Protein AF-A0A917XV71-F1 (afdb_monomer)

Radius of gyration: 27.69 Å; Cα contacts (8 Å, |Δi|>4): 308; chains: 1; bounding box: 64×41×70 Å

Nearest PDB structures (foldseek):
  4bhu-assembly1_J  TM=5.144E-01  e=1.331E-04  Bacillus subtilis subsp. subtilis NCIB 3610 = ATCC 6051 = DSM 10
  9ard-assembly1_B  TM=4.781E-01  e=3.193E-04  Escherichia coli
  7usm-assembly1_A  TM=6.098E-01  e=1.894E-02  Homo sapiens
  7usl-assembly1_A  TM=5.576E-01  e=1.590E-02  Homo sapiens
  5c97-assembly2_B  TM=2.946E-01  e=2.770E-01  Homo sapiens

Solvent-accessible surface area (backbone atoms only — not comparable to full-atom values): 10809 Å² total; per-residue (Å²): 112,70,68,61,53,51,53,52,52,50,51,53,55,52,53,50,52,53,48,40,66,75,71,48,91,50,74,68,57,39,54,52,53,54,53,53,50,52,53,51,51,54,55,50,52,52,52,51,52,53,51,50,52,52,49,50,52,50,49,53,52,50,49,52,54,49,51,54,52,49,61,50,57,74,67,72,53,60,54,35,47,70,44,81,41,60,74,84,56,89,70,42,42,60,89,44,70,42,47,35,37,40,38,40,41,42,92,53,72,58,91,76,69,53,43,37,38,40,37,22,69,52,74,54,50,37,27,37,67,91,70,46,73,47,71,60,43,82,51,97,84,27,26,38,31,75,47,62,46,93,56,53,46,74,78,49,64,36,36,40,36,33,48,37,29,45,23,39,75,58,97,54,63,60,43,50,39,34,41,35,43,37,43,100,81,35,43,25,72,44,74,50,74,47,58,41,119

Mean predicted aligned error: 17.05 Å

Foldseek 3Di:
DVVVLVVVLVCQLVVQLVVLVVPDDDPVSSVVSNVVSVVVSVVVVVVVVVVVVVVVVVVVVVVVVVCVVVVVVVVVAQEKDKDKDFPPDLAAEQVFWTKIKIKIFGPFFDDQFKKKKKKKLADKFKDWPVHRTFHWDQDPNITITIDGSVRWDDPDRGMIMIMMIIHHNDDDQKMWMKMWIDDPRYIYIDIDMRGHD

Structure (mmCIF, N/CA/C/O backbone):
data_AF-A0A917XV71-F1
#
_entry.id   AF-A0A917XV71-F1
#
loop_
_atom_site.group_PDB
_atom_site.id
_atom_site.type_symbol
_atom_site.label_atom_id
_atom_site.label_alt_id
_atom_site.label_comp_id
_atom_site.label_asym_id
_atom_site.label_entity_id
_atom_site.label_seq_id
_atom_site.pdbx_PDB_ins_code
_atom_site.Cartn_x
_atom_site.Cartn_y
_atom_site.Cartn_z
_atom_site.occupancy
_atom_site.B_iso_or_equiv
_atom_site.auth_seq_id
_atom_site.auth_comp_id
_atom_site.auth_asym_id
_atom_site.auth_atom_id
_atom_site.pdbx_PDB_model_num
ATOM 1 N N . MET A 1 1 ? 7.527 6.500 -35.410 1.00 51.69 1 MET A N 1
ATOM 2 C CA . MET A 1 1 ? 8.923 6.653 -34.930 1.00 51.69 1 MET A CA 1
ATOM 3 C C . MET A 1 1 ? 9.917 5.705 -35.605 1.00 51.69 1 MET A C 1
ATOM 5 O O . MET A 1 1 ? 11.023 6.149 -35.871 1.00 51.69 1 MET A O 1
ATOM 9 N N . GLN A 1 2 ? 9.559 4.455 -35.934 1.00 53.19 2 GLN A N 1
ATOM 10 C CA . GLN A 1 2 ? 10.481 3.497 -36.580 1.00 53.19 2 GLN A CA 1
ATOM 11 C C . GLN A 1 2 ? 11.044 3.970 -37.937 1.00 53.19 2 GLN A C 1
ATOM 13 O O . GLN A 1 2 ? 12.228 3.789 -38.190 1.00 53.19 2 GLN A O 1
ATOM 18 N N . PHE A 1 3 ? 10.239 4.647 -38.766 1.00 54.22 3 PHE A N 1
ATOM 19 C CA . PHE A 1 3 ? 10.686 5.166 -40.068 1.00 54.22 3 PHE A CA 1
ATOM 20 C C . PHE A 1 3 ? 11.775 6.246 -39.945 1.00 54.22 3 PHE A C 1
ATOM 22 O O . PHE A 1 3 ? 12.770 6.204 -40.658 1.00 54.22 3 PHE A O 1
ATOM 29 N N . LEU A 1 4 ? 11.635 7.176 -38.993 1.00 58.56 4 LEU A N 1
ATOM 30 C CA . LEU A 1 4 ? 12.620 8.242 -38.778 1.00 58.56 4 LEU A CA 1
ATOM 31 C C . LEU A 1 4 ? 13.960 7.675 -38.282 1.00 58.56 4 LEU A C 1
ATOM 33 O O . LEU A 1 4 ? 15.014 8.081 -38.760 1.00 58.56 4 LEU A O 1
ATOM 37 N N . ASN A 1 5 ? 13.917 6.686 -37.385 1.00 65.50 5 ASN A N 1
ATOM 38 C CA . ASN A 1 5 ? 15.123 6.008 -36.906 1.00 65.50 5 ASN A CA 1
ATOM 39 C C . ASN A 1 5 ? 15.810 5.199 -38.014 1.00 65.50 5 ASN A C 1
ATOM 41 O O . ASN A 1 5 ? 17.035 5.213 -38.090 1.00 65.50 5 ASN A O 1
ATOM 45 N N . ALA A 1 6 ? 15.043 4.557 -38.900 1.00 67.75 6 ALA A N 1
ATOM 46 C CA . ALA A 1 6 ? 15.592 3.846 -40.053 1.00 67.75 6 ALA A CA 1
ATOM 47 C C . ALA A 1 6 ? 16.284 4.801 -41.042 1.00 67.75 6 ALA A C 1
ATOM 49 O O . ALA A 1 6 ? 17.371 4.501 -41.529 1.00 67.75 6 ALA A O 1
ATOM 50 N N . VAL A 1 7 ? 15.701 5.980 -41.285 1.00 66.94 7 VAL A N 1
ATOM 51 C CA . VAL A 1 7 ? 16.290 7.012 -42.157 1.00 66.94 7 VAL A CA 1
ATOM 52 C C . VAL A 1 7 ? 17.580 7.582 -41.560 1.00 66.94 7 VAL A C 1
ATOM 54 O O . VAL A 1 7 ? 18.564 7.747 -42.278 1.00 66.94 7 VAL A O 1
ATOM 57 N N . ILE A 1 8 ? 17.614 7.835 -40.249 1.00 69.25 8 ILE A N 1
ATOM 58 C CA . ILE A 1 8 ? 18.820 8.322 -39.562 1.00 69.25 8 ILE A CA 1
ATOM 59 C C . ILE A 1 8 ? 19.927 7.257 -39.581 1.00 69.25 8 ILE A C 1
ATOM 61 O O . ILE A 1 8 ? 21.072 7.580 -39.884 1.00 69.25 8 ILE A O 1
ATOM 65 N N . GLN A 1 9 ? 19.599 5.986 -39.326 1.00 70.25 9 GLN A N 1
ATOM 66 C CA . GLN A 1 9 ? 20.569 4.888 -39.417 1.00 70.25 9 GLN A CA 1
ATOM 67 C C . GLN A 1 9 ? 21.116 4.726 -40.837 1.00 70.25 9 GLN A C 1
ATOM 69 O O . GLN A 1 9 ? 22.323 4.576 -41.006 1.00 70.25 9 GLN A O 1
ATOM 74 N N . PHE A 1 10 ? 20.257 4.825 -41.854 1.00 73.94 10 PHE A N 1
ATOM 75 C CA . PHE A 1 10 ? 20.683 4.782 -43.249 1.00 73.94 10 PHE A CA 1
ATOM 76 C C . PHE A 1 10 ? 21.641 5.933 -43.585 1.00 73.94 10 PHE A C 1
ATOM 78 O O . PHE A 1 10 ? 22.689 5.698 -44.178 1.00 73.94 10 PHE A O 1
ATOM 85 N N . LEU A 1 11 ? 21.338 7.160 -43.148 1.00 70.19 11 LEU A N 1
ATOM 86 C 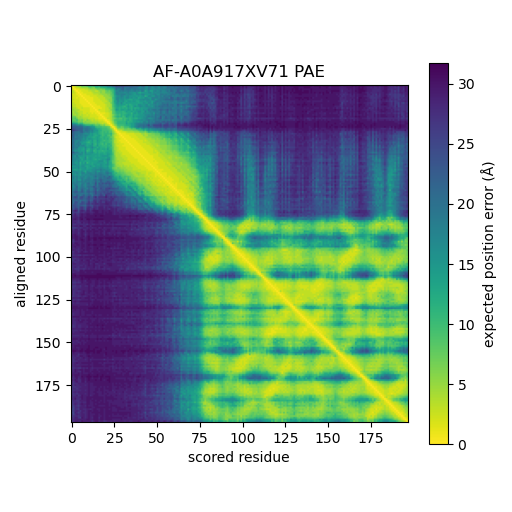CA . LEU A 1 11 ? 22.200 8.329 -43.362 1.00 70.19 11 LEU A CA 1
ATOM 87 C C . LEU A 1 11 ? 23.559 8.206 -42.663 1.00 70.19 11 LEU A C 1
ATOM 89 O O . LEU A 1 11 ? 24.575 8.570 -43.252 1.00 70.19 11 LEU A O 1
ATOM 93 N N . ILE A 1 12 ? 23.595 7.671 -41.440 1.00 73.56 12 ILE A N 1
ATOM 94 C CA . ILE A 1 12 ? 24.846 7.462 -40.699 1.00 73.56 12 ILE A CA 1
ATOM 95 C C . ILE A 1 12 ? 25.701 6.397 -41.390 1.00 73.56 12 ILE A C 1
ATOM 97 O O . ILE A 1 12 ? 26.883 6.635 -41.624 1.00 73.56 12 ILE A O 1
ATOM 101 N N . ILE A 1 13 ? 25.114 5.260 -41.778 1.00 72.38 13 ILE A N 1
ATOM 102 C CA . ILE A 1 13 ? 25.827 4.178 -42.477 1.00 72.38 13 ILE A CA 1
ATOM 103 C C . ILE A 1 13 ? 26.340 4.661 -43.841 1.00 72.38 13 ILE A C 1
ATOM 105 O O . ILE A 1 13 ? 27.489 4.412 -44.197 1.00 72.38 13 ILE A O 1
ATOM 109 N N . PHE A 1 14 ? 25.523 5.403 -44.592 1.00 70.69 14 PHE A N 1
ATOM 110 C CA . PHE A 1 14 ? 25.893 5.902 -45.917 1.00 70.69 14 PHE A CA 1
ATOM 111 C C . PHE A 1 14 ? 26.970 6.997 -45.848 1.00 70.69 14 PHE A C 1
ATOM 113 O O . PHE A 1 14 ? 27.938 6.963 -46.607 1.00 70.69 14 PHE A O 1
ATOM 120 N N . GLY A 1 15 ? 26.849 7.937 -44.904 1.00 68.44 15 GLY A N 1
ATOM 121 C CA . GLY A 1 15 ? 27.828 9.009 -44.704 1.00 68.44 15 GLY A CA 1
ATOM 122 C C . GLY A 1 15 ? 29.182 8.498 -44.209 1.00 68.44 15 GLY A C 1
ATOM 123 O O . GLY A 1 15 ? 30.227 8.958 -44.666 1.00 68.44 15 GLY A O 1
ATOM 124 N N . THR A 1 16 ? 29.181 7.503 -43.323 1.00 64.38 16 THR A N 1
ATOM 125 C CA . THR A 1 16 ? 30.419 6.898 -42.806 1.00 64.38 16 THR A CA 1
ATOM 126 C C . THR A 1 16 ? 31.086 5.960 -43.814 1.00 64.38 16 THR A C 1
ATOM 128 O O . THR A 1 16 ? 32.311 5.960 -43.902 1.00 64.38 16 THR A O 1
ATOM 131 N N . ALA A 1 17 ? 30.322 5.241 -44.646 1.00 64.88 17 ALA A N 1
ATOM 132 C CA . ALA A 1 17 ? 30.867 4.462 -45.762 1.00 64.88 17 ALA A CA 1
ATOM 133 C C . ALA A 1 17 ? 31.538 5.354 -46.826 1.00 64.88 17 ALA A C 1
ATOM 135 O O . ALA A 1 17 ? 32.623 5.027 -47.308 1.00 64.88 17 ALA A O 1
ATOM 136 N N . LEU A 1 18 ? 30.935 6.507 -47.147 1.00 65.56 18 LEU A N 1
ATOM 137 C CA . LEU A 1 18 ? 31.524 7.514 -48.040 1.00 65.56 18 LEU A CA 1
ATOM 138 C C . LEU A 1 18 ? 32.816 8.114 -47.469 1.00 65.56 18 LEU A C 1
ATOM 140 O O . LEU A 1 18 ? 33.796 8.254 -48.198 1.00 65.56 18 LEU A O 1
ATOM 144 N N . LEU A 1 19 ? 32.842 8.424 -46.169 1.00 63.03 19 LEU A N 1
ATOM 145 C CA . LEU A 1 19 ? 34.050 8.902 -45.488 1.00 63.03 19 LEU A CA 1
ATOM 146 C C . LEU A 1 19 ? 35.146 7.827 -45.446 1.00 63.03 19 LEU A C 1
ATOM 148 O O . LEU A 1 19 ? 36.305 8.139 -45.699 1.00 63.03 19 LEU A O 1
ATOM 152 N N . GLY A 1 20 ? 34.789 6.563 -45.204 1.00 59.50 20 GLY A N 1
ATOM 153 C CA . GLY A 1 20 ? 35.726 5.435 -45.236 1.00 59.50 20 GLY A CA 1
ATOM 154 C C . GLY A 1 20 ? 36.345 5.198 -46.618 1.00 59.50 20 GLY A C 1
ATOM 155 O O . GLY A 1 20 ? 37.528 4.879 -46.707 1.00 59.50 20 GLY A O 1
ATOM 156 N N . LEU A 1 21 ? 35.578 5.416 -47.693 1.00 62.56 21 LEU A N 1
ATOM 157 C CA . LEU A 1 21 ? 36.069 5.383 -49.077 1.00 62.56 21 LEU A CA 1
ATOM 158 C C . LEU A 1 21 ? 37.025 6.540 -49.399 1.00 62.56 21 LEU A C 1
ATOM 160 O O . LEU A 1 21 ? 37.973 6.347 -50.152 1.00 62.56 21 LEU A O 1
ATOM 164 N N . PHE A 1 22 ? 36.791 7.726 -48.831 1.00 61.28 22 PHE A N 1
ATOM 165 C CA . PHE A 1 22 ? 37.635 8.905 -49.053 1.00 61.28 22 PHE A CA 1
ATOM 166 C C . PHE A 1 22 ? 38.936 8.907 -48.230 1.00 61.28 22 PHE A C 1
ATOM 168 O O . PHE A 1 22 ? 39.881 9.595 -48.608 1.00 61.28 22 PHE A O 1
ATOM 175 N N . LEU A 1 23 ? 38.988 8.171 -47.112 1.00 60.09 23 LEU A N 1
ATOM 176 C CA . LEU A 1 23 ? 40.092 8.210 -46.137 1.00 60.09 23 LEU A CA 1
ATOM 177 C C . LEU A 1 23 ? 41.006 6.968 -46.144 1.00 60.09 23 LEU A C 1
ATOM 179 O O . LEU A 1 23 ? 42.030 6.980 -45.465 1.00 60.09 23 LEU A O 1
ATOM 183 N N . GLY A 1 24 ? 40.660 5.891 -46.858 1.00 54.22 24 GLY A N 1
ATOM 184 C CA . GLY A 1 24 ? 41.373 4.611 -46.764 1.00 54.22 24 GLY A CA 1
ATOM 185 C C . GLY A 1 24 ? 42.359 4.318 -47.901 1.00 54.22 24 GLY A C 1
ATOM 186 O O . GLY A 1 24 ? 41.940 3.985 -49.007 1.00 54.22 24 GLY A O 1
ATOM 187 N N . GLU A 1 25 ? 43.664 4.286 -47.604 1.00 59.09 25 GLU A N 1
ATOM 188 C CA . GLU A 1 25 ? 44.631 3.492 -48.376 1.00 59.09 25 GLU A CA 1
ATOM 189 C C . GLU A 1 25 ? 44.540 2.020 -47.931 1.00 59.09 25 GLU A C 1
ATOM 191 O O . GLU A 1 25 ? 45.043 1.627 -46.880 1.00 59.09 25 GLU A O 1
ATOM 196 N N . GLY A 1 26 ? 43.875 1.189 -48.739 1.00 60.69 26 GLY A N 1
ATOM 197 C CA . GLY A 1 26 ? 43.904 -0.272 -48.612 1.00 60.69 26 GLY A CA 1
ATOM 198 C C . GLY A 1 26 ? 42.583 -0.929 -48.192 1.00 60.69 26 GLY A C 1
ATOM 199 O O . GLY A 1 26 ? 41.917 -0.535 -47.234 1.00 60.69 26 GLY A O 1
ATOM 200 N N . ASN A 1 27 ? 42.241 -2.011 -48.901 1.00 61.62 27 ASN A N 1
ATOM 201 C CA . ASN A 1 27 ? 40.980 -2.757 -48.772 1.00 61.62 27 ASN A CA 1
ATOM 202 C C . ASN A 1 27 ? 40.700 -3.258 -47.340 1.00 61.62 27 ASN A C 1
ATOM 204 O O . ASN A 1 27 ? 39.552 -3.303 -46.906 1.00 61.62 27 ASN A O 1
ATOM 208 N N . THR A 1 28 ? 41.740 -3.608 -46.580 1.00 60.50 28 THR A N 1
ATOM 209 C CA . THR A 1 28 ? 41.609 -4.159 -45.222 1.00 60.50 28 THR A CA 1
ATOM 210 C C . THR A 1 28 ? 41.127 -3.118 -44.210 1.00 60.50 28 THR A C 1
ATOM 212 O O . THR A 1 28 ? 40.328 -3.438 -43.333 1.00 60.50 28 THR A O 1
ATOM 215 N N .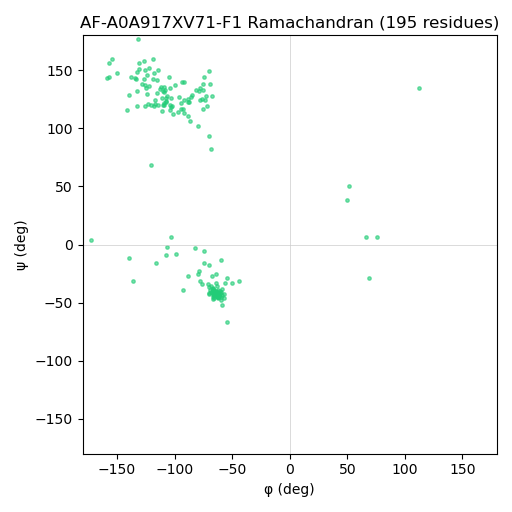 TYR A 1 29 ? 41.564 -1.862 -44.347 1.00 64.12 29 TYR A N 1
ATOM 216 C CA . TYR A 1 29 ? 41.139 -0.764 -43.474 1.00 64.12 29 TYR A CA 1
ATOM 217 C C . TYR A 1 29 ? 39.652 -0.440 -43.673 1.00 64.12 29 TYR A C 1
ATOM 219 O O . TYR A 1 29 ? 38.904 -0.300 -42.706 1.00 64.12 29 TYR A O 1
ATOM 227 N N . LEU A 1 30 ? 39.206 -0.427 -44.932 1.00 64.69 30 LEU A N 1
ATOM 228 C CA . LEU A 1 30 ? 37.806 -0.224 -45.308 1.00 64.69 30 LEU A CA 1
ATOM 229 C C . LEU A 1 30 ? 36.883 -1.298 -44.711 1.00 64.69 30 LEU A C 1
ATOM 231 O O . LEU A 1 30 ? 35.844 -0.974 -44.138 1.00 64.69 30 LEU A O 1
ATOM 235 N N . VAL A 1 31 ? 37.281 -2.572 -44.783 1.00 67.19 31 VAL A N 1
ATOM 236 C CA . VAL A 1 31 ? 36.498 -3.693 -44.231 1.00 67.19 31 VAL A CA 1
ATOM 237 C C . VAL A 1 31 ? 36.388 -3.615 -42.705 1.00 67.19 31 VAL A C 1
ATOM 239 O O . VAL A 1 31 ? 35.311 -3.862 -42.154 1.00 67.19 31 VAL A O 1
ATOM 242 N N . ILE A 1 32 ? 37.467 -3.235 -42.012 1.00 68.69 32 ILE A N 1
ATOM 243 C CA . ILE A 1 32 ? 37.459 -3.066 -40.550 1.00 68.69 32 ILE A CA 1
ATOM 244 C C . ILE A 1 32 ? 36.552 -1.897 -40.152 1.00 68.69 32 ILE A C 1
ATOM 246 O O . ILE A 1 32 ? 35.713 -2.060 -39.268 1.00 68.69 32 ILE A O 1
ATOM 250 N N . MET A 1 33 ? 36.652 -0.755 -40.838 1.00 66.75 33 MET A N 1
ATOM 251 C CA . MET A 1 33 ? 35.801 0.411 -40.577 1.00 66.75 33 MET A CA 1
ATOM 252 C C . MET A 1 33 ? 34.316 0.091 -40.767 1.00 66.75 33 MET A C 1
ATOM 254 O O . MET A 1 33 ? 33.513 0.363 -39.877 1.00 66.75 33 MET A O 1
ATOM 258 N N . ILE A 1 34 ? 33.948 -0.561 -41.875 1.00 70.25 34 ILE A N 1
ATOM 259 C CA . ILE A 1 34 ? 32.561 -0.981 -42.130 1.00 70.25 34 ILE A CA 1
ATOM 260 C C . ILE A 1 34 ? 32.067 -1.935 -41.031 1.00 70.25 34 ILE A C 1
ATOM 262 O O . ILE A 1 34 ? 30.938 -1.804 -40.560 1.00 70.25 34 ILE A O 1
ATOM 266 N N . SER A 1 35 ? 32.915 -2.860 -40.575 1.00 69.38 35 SER A N 1
ATOM 267 C CA . SER A 1 35 ? 32.557 -3.817 -39.520 1.00 69.38 35 SER A CA 1
ATOM 268 C C . SER A 1 35 ? 32.304 -3.135 -38.171 1.00 69.38 35 SER A C 1
ATOM 270 O O . SER A 1 35 ? 31.333 -3.469 -37.491 1.00 69.38 35 SER A O 1
ATOM 272 N N . VAL A 1 36 ? 33.132 -2.152 -37.797 1.00 73.81 36 VAL A N 1
ATOM 273 C CA . VAL A 1 36 ? 32.955 -1.361 -36.565 1.00 73.81 36 VAL A CA 1
ATOM 274 C C . VAL A 1 36 ? 31.664 -0.541 -36.627 1.00 73.81 36 VAL A C 1
ATOM 276 O O . VAL A 1 36 ? 30.889 -0.555 -35.673 1.00 73.81 36 VAL A O 1
ATOM 279 N N . ILE A 1 37 ? 31.373 0.087 -37.770 1.00 73.75 37 ILE A N 1
ATOM 280 C CA . ILE A 1 37 ? 30.151 0.882 -37.972 1.00 73.75 37 ILE A CA 1
ATOM 281 C C . ILE A 1 37 ? 28.890 0.014 -37.851 1.00 73.75 37 ILE A C 1
ATOM 283 O O . ILE A 1 37 ? 27.917 0.413 -37.209 1.00 73.75 37 ILE A O 1
ATOM 287 N N . ILE A 1 38 ? 28.892 -1.188 -38.437 1.00 76.00 38 ILE A N 1
ATOM 288 C CA . ILE A 1 38 ? 27.762 -2.123 -38.322 1.00 76.00 38 ILE A CA 1
ATOM 289 C C . ILE A 1 38 ? 27.553 -2.533 -36.859 1.00 76.00 38 ILE A C 1
ATOM 291 O O . ILE A 1 38 ? 26.415 -2.566 -36.388 1.00 76.00 38 ILE A O 1
ATOM 295 N N . LEU A 1 39 ? 28.636 -2.804 -36.124 1.00 75.75 39 LEU A N 1
ATOM 296 C CA . LEU A 1 39 ? 28.561 -3.161 -34.708 1.00 75.75 39 LEU A CA 1
ATOM 297 C C . LEU A 1 39 ? 27.965 -2.017 -33.868 1.00 75.75 39 LEU A C 1
ATOM 299 O O . LEU A 1 39 ? 27.062 -2.248 -33.062 1.00 75.75 39 LEU A O 1
ATOM 303 N N . GLU A 1 40 ? 28.412 -0.779 -34.093 1.00 72.25 40 GLU A N 1
ATOM 304 C CA . GLU A 1 40 ? 27.870 0.406 -33.421 1.00 72.25 40 GLU A CA 1
ATOM 305 C C . GLU A 1 40 ? 26.388 0.627 -33.746 1.00 72.25 40 GLU A C 1
ATOM 307 O O . GLU A 1 40 ? 25.590 0.886 -32.842 1.00 72.25 40 GLU A O 1
ATOM 312 N N . ALA A 1 41 ? 25.980 0.452 -35.007 1.00 74.00 41 ALA A N 1
ATOM 313 C CA . ALA A 1 41 ? 24.584 0.590 -35.417 1.00 74.00 41 ALA A CA 1
ATOM 314 C C . ALA A 1 41 ? 23.662 -0.405 -34.686 1.00 74.00 41 ALA A C 1
ATOM 316 O O . ALA A 1 41 ? 22.568 -0.030 -34.249 1.00 74.00 41 ALA A O 1
ATOM 317 N N . VAL A 1 42 ? 24.114 -1.650 -34.493 1.00 77.69 42 VAL A N 1
ATOM 318 C CA . VAL A 1 42 ? 23.378 -2.679 -33.736 1.00 77.69 42 VAL A CA 1
ATOM 319 C C . VAL A 1 42 ? 23.258 -2.300 -32.256 1.00 77.69 42 VAL A C 1
ATOM 321 O O . VAL A 1 42 ? 22.170 -2.403 -31.681 1.00 77.69 42 VAL A O 1
ATOM 324 N N . ILE A 1 43 ? 24.339 -1.811 -31.641 1.00 75.12 43 ILE A N 1
ATOM 325 C CA . ILE A 1 43 ? 24.341 -1.376 -30.235 1.00 75.12 43 ILE A CA 1
ATOM 326 C C . ILE A 1 43 ? 23.376 -0.199 -30.031 1.00 75.12 43 ILE A C 1
ATOM 328 O O . ILE A 1 43 ? 22.565 -0.210 -29.101 1.00 75.12 43 ILE A O 1
ATOM 332 N N . ILE A 1 44 ? 23.411 0.793 -30.923 1.00 75.62 44 ILE A N 1
ATOM 333 C CA . ILE A 1 44 ? 22.522 1.959 -30.873 1.00 75.62 44 ILE A CA 1
ATOM 334 C C . ILE A 1 44 ? 21.057 1.532 -31.042 1.00 75.62 44 ILE A C 1
ATOM 336 O O . ILE A 1 44 ? 20.199 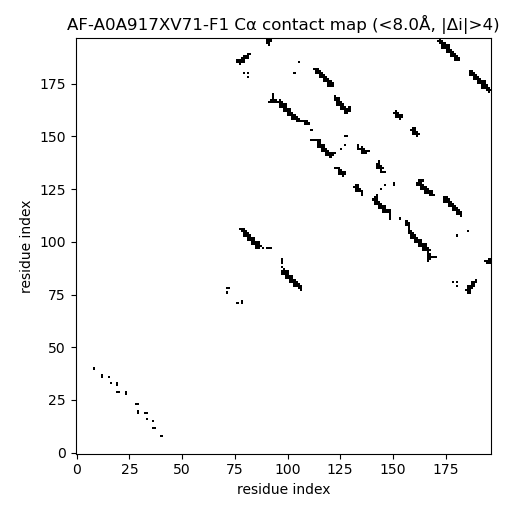1.974 -30.275 1.00 75.62 44 ILE A O 1
ATOM 340 N N . ALA A 1 45 ? 20.756 0.637 -31.990 1.00 73.88 45 ALA A N 1
ATOM 341 C CA . ALA A 1 45 ? 19.403 0.116 -32.193 1.00 73.88 45 ALA A CA 1
ATOM 342 C C . ALA A 1 45 ? 18.857 -0.579 -30.932 1.00 73.88 45 ALA A C 1
ATOM 344 O O . ALA A 1 45 ? 17.711 -0.351 -30.531 1.00 73.88 45 ALA A O 1
ATOM 345 N N . TYR A 1 46 ? 19.692 -1.384 -30.270 1.00 81.69 46 TYR A N 1
ATOM 346 C CA . TYR A 1 46 ? 19.333 -2.051 -29.022 1.00 81.69 46 TYR A CA 1
ATOM 347 C C . TYR A 1 46 ? 19.032 -1.051 -27.893 1.00 81.69 46 TYR A C 1
ATOM 349 O O . TYR A 1 46 ? 18.008 -1.169 -27.212 1.00 81.69 46 TYR A O 1
ATOM 357 N N . LEU A 1 47 ? 19.876 -0.028 -27.721 1.00 76.25 47 LEU A N 1
ATOM 358 C CA . LEU A 1 47 ? 19.684 1.010 -26.703 1.00 76.25 47 LEU A CA 1
ATOM 359 C C . LEU A 1 47 ? 18.407 1.829 -26.941 1.00 76.25 47 LEU A C 1
ATOM 361 O O . LEU A 1 47 ? 17.652 2.066 -25.997 1.00 76.25 47 LEU A O 1
ATOM 365 N N . ILE A 1 48 ? 18.118 2.203 -28.191 1.00 77.81 48 ILE A N 1
ATOM 366 C CA . ILE A 1 48 ? 16.898 2.941 -28.553 1.00 77.81 48 ILE A CA 1
ATOM 367 C C . ILE A 1 48 ? 15.641 2.123 -28.236 1.00 77.81 48 ILE A C 1
ATOM 369 O O . ILE A 1 48 ? 14.687 2.657 -27.664 1.00 77.81 48 ILE A O 1
ATOM 373 N N . ASN A 1 49 ? 15.633 0.826 -28.552 1.00 78.75 49 ASN A N 1
ATOM 374 C CA . ASN A 1 49 ? 14.499 -0.043 -28.234 1.00 78.75 49 ASN A CA 1
ATOM 375 C C . ASN A 1 49 ? 14.281 -0.155 -26.722 1.00 78.75 49 ASN A C 1
ATOM 377 O O . ASN A 1 49 ? 13.147 -0.060 -26.251 1.00 78.75 49 ASN A O 1
ATOM 381 N N . LYS A 1 50 ? 15.364 -0.280 -25.945 1.00 77.06 50 LYS A N 1
ATOM 382 C CA . LYS A 1 50 ? 15.286 -0.330 -24.482 1.00 77.06 50 LYS A CA 1
ATOM 383 C C . LYS A 1 50 ? 14.726 0.968 -23.892 1.00 77.06 50 LYS A C 1
ATOM 385 O O . LYS A 1 50 ? 13.850 0.914 -23.036 1.00 77.06 50 LYS A O 1
ATOM 390 N N . ILE A 1 51 ? 15.183 2.125 -24.375 1.00 76.44 51 ILE A N 1
ATOM 391 C CA . ILE A 1 51 ? 14.675 3.439 -23.946 1.00 76.44 51 ILE A CA 1
ATOM 392 C C . ILE A 1 51 ? 13.196 3.597 -24.306 1.00 76.44 51 ILE A C 1
ATOM 394 O O . ILE A 1 51 ? 12.420 4.097 -23.496 1.00 76.44 51 ILE A O 1
ATOM 398 N N . THR A 1 52 ? 12.792 3.149 -25.496 1.00 79.06 52 THR A N 1
ATOM 399 C CA . THR A 1 52 ? 11.394 3.226 -25.942 1.00 79.06 52 THR A CA 1
ATOM 400 C C . THR A 1 52 ? 10.487 2.398 -25.037 1.00 79.06 52 THR A C 1
ATOM 402 O O . THR A 1 52 ? 9.482 2.914 -24.556 1.00 79.06 52 THR A O 1
ATOM 405 N N . LYS A 1 53 ? 10.899 1.169 -24.703 1.00 79.50 53 LYS A N 1
ATOM 406 C CA . LYS A 1 53 ? 10.160 0.299 -23.782 1.00 79.50 53 LYS A CA 1
ATOM 407 C C . LYS A 1 53 ? 10.036 0.906 -22.380 1.00 79.50 53 LYS A C 1
ATOM 409 O O . LYS A 1 53 ? 8.949 0.937 -21.818 1.00 79.50 53 LYS A O 1
ATOM 414 N N . ILE A 1 54 ? 11.123 1.468 -21.846 1.00 73.88 54 ILE A N 1
ATOM 415 C CA . ILE A 1 54 ? 11.103 2.165 -20.547 1.00 73.88 54 ILE A CA 1
ATOM 416 C C . ILE A 1 54 ? 10.167 3.383 -20.593 1.00 73.88 54 ILE A C 1
ATOM 418 O O . ILE A 1 54 ? 9.446 3.655 -19.635 1.00 73.88 54 ILE A O 1
ATOM 422 N N . LYS A 1 55 ? 10.147 4.122 -21.707 1.00 75.69 55 LYS A N 1
ATOM 423 C CA . LYS A 1 55 ? 9.260 5.276 -21.889 1.00 75.69 55 LYS A CA 1
ATOM 424 C C . LYS A 1 55 ? 7.787 4.863 -21.950 1.00 75.69 55 LYS A C 1
ATOM 426 O O . LYS A 1 55 ? 6.954 5.561 -21.379 1.00 75.69 55 LYS A O 1
ATOM 431 N N . GLU A 1 56 ? 7.472 3.753 -22.612 1.00 83.56 56 GLU A N 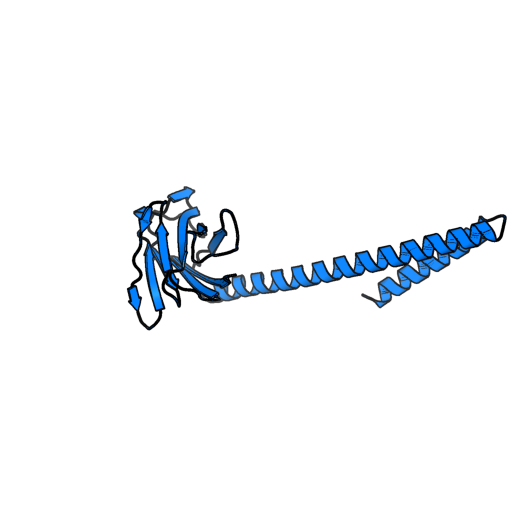1
ATOM 432 C CA . GLU A 1 56 ? 6.122 3.177 -22.639 1.00 83.56 56 GLU A CA 1
ATOM 433 C C . GLU A 1 56 ? 5.678 2.717 -21.245 1.00 83.56 56 GLU A C 1
ATOM 435 O O . GLU A 1 56 ? 4.583 3.070 -20.811 1.00 83.56 56 GLU A O 1
ATOM 440 N N . GLU A 1 57 ? 6.547 2.034 -20.493 1.00 72.00 57 GLU A N 1
ATOM 441 C CA . GLU A 1 57 ? 6.280 1.643 -19.101 1.00 72.00 57 GLU A CA 1
ATOM 442 C C . GLU A 1 57 ? 6.053 2.872 -18.198 1.00 72.00 57 GLU A C 1
ATOM 444 O O . GLU A 1 57 ? 5.119 2.899 -17.392 1.00 72.00 57 GLU A O 1
ATOM 449 N N . MET A 1 58 ? 6.848 3.936 -18.365 1.00 64.06 58 MET A N 1
ATOM 450 C CA . MET A 1 58 ? 6.661 5.196 -17.637 1.00 64.06 58 MET A CA 1
ATOM 451 C C . MET A 1 58 ? 5.363 5.921 -18.007 1.00 64.06 58 MET A C 1
ATOM 453 O O . MET A 1 58 ? 4.708 6.474 -17.123 1.00 64.06 58 MET A O 1
ATOM 457 N N . LEU A 1 59 ? 4.983 5.937 -19.288 1.00 74.38 59 LEU A N 1
ATOM 458 C CA . LEU A 1 59 ? 3.728 6.541 -19.743 1.00 74.38 59 LEU A CA 1
ATOM 459 C C . LEU A 1 59 ? 2.522 5.778 -19.202 1.00 74.38 59 LEU A C 1
ATOM 461 O O . LEU A 1 59 ? 1.641 6.405 -18.621 1.00 74.38 59 LEU A O 1
ATOM 465 N N . SER A 1 60 ? 2.536 4.446 -19.288 1.00 72.44 60 SER A N 1
ATOM 466 C CA . SER A 1 60 ? 1.499 3.597 -18.695 1.00 72.44 60 SER A CA 1
ATOM 467 C C . SER A 1 60 ? 1.371 3.845 -17.192 1.00 72.44 60 SER A C 1
ATOM 469 O O . SER A 1 60 ? 0.272 4.064 -16.690 1.00 72.44 60 SER A O 1
ATOM 471 N N . THR A 1 61 ? 2.495 3.897 -16.474 1.00 64.00 61 THR A N 1
ATOM 472 C CA . THR A 1 61 ? 2.499 4.161 -15.029 1.00 64.00 61 THR A CA 1
ATOM 473 C C . THR A 1 61 ? 1.914 5.542 -14.722 1.00 64.00 61 THR A C 1
ATOM 475 O O . THR A 1 61 ? 1.082 5.689 -13.827 1.00 64.00 61 THR A O 1
ATOM 478 N N . ARG A 1 62 ? 2.301 6.567 -15.492 1.00 63.75 62 ARG A N 1
ATOM 479 C CA . ARG A 1 62 ? 1.785 7.934 -15.350 1.00 63.75 62 ARG A CA 1
ATOM 480 C C . ARG A 1 62 ? 0.286 8.021 -15.635 1.00 63.75 62 ARG A C 1
ATOM 482 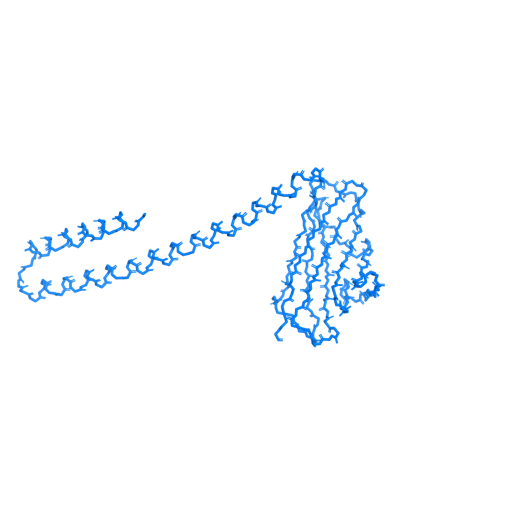O O . ARG A 1 62 ? -0.405 8.755 -14.931 1.00 63.75 62 ARG A O 1
ATOM 489 N N . GLU A 1 63 ? -0.218 7.318 -16.643 1.00 60.59 63 GLU A N 1
ATOM 490 C CA . GLU A 1 63 ? -1.647 7.267 -16.969 1.00 60.59 63 GLU A CA 1
ATOM 491 C C . GLU A 1 63 ? -2.451 6.616 -15.845 1.00 60.59 63 GLU A C 1
ATOM 493 O O . GLU A 1 63 ? -3.454 7.192 -15.421 1.00 60.59 63 GLU A O 1
ATOM 498 N N . THR A 1 64 ? -1.962 5.515 -15.267 1.00 61.81 64 THR A N 1
ATOM 499 C CA . THR A 1 64 ? -2.577 4.897 -14.083 1.00 61.81 64 THR A CA 1
ATOM 500 C C . THR A 1 64 ? -2.630 5.884 -12.917 1.00 61.81 64 THR A C 1
ATOM 502 O O . THR A 1 64 ? -3.717 6.173 -12.421 1.00 61.81 64 THR A O 1
ATOM 505 N N . PHE A 1 65 ? -1.505 6.518 -12.560 1.00 60.22 65 PHE A N 1
ATOM 506 C CA . PHE A 1 65 ? -1.473 7.547 -11.509 1.00 60.22 65 PHE A CA 1
ATOM 507 C C . PHE A 1 65 ? -2.427 8.715 -11.790 1.00 60.22 65 PHE A C 1
ATOM 509 O O . PHE A 1 65 ? -3.120 9.188 -10.893 1.00 60.22 65 PHE A O 1
ATOM 516 N N . THR A 1 66 ? -2.485 9.190 -13.034 1.00 44.03 66 THR A N 1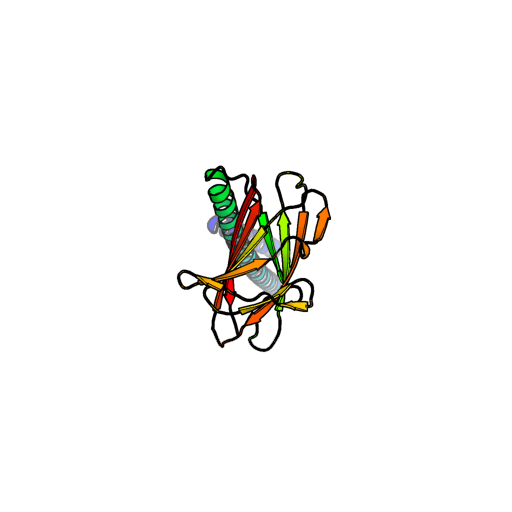
ATOM 517 C CA . THR A 1 66 ? -3.343 10.321 -13.415 1.00 44.03 66 THR A CA 1
ATOM 518 C C . THR A 1 66 ? -4.820 9.934 -13.353 1.00 44.03 66 THR A C 1
ATOM 520 O O . THR A 1 66 ? -5.634 10.722 -12.877 1.00 44.03 66 THR A O 1
ATOM 523 N N . SER A 1 67 ? -5.171 8.716 -13.770 1.00 45.22 67 SER A N 1
ATOM 524 C CA . SER A 1 67 ? -6.535 8.185 -13.681 1.00 45.22 67 SER A CA 1
ATOM 525 C C . SER A 1 67 ? -6.980 7.976 -12.230 1.00 45.22 67 SER A C 1
ATOM 527 O O . SER A 1 67 ? -8.109 8.320 -11.876 1.00 45.22 67 SER A O 1
ATOM 529 N N . GLU A 1 68 ? -6.081 7.524 -11.353 1.00 56.72 68 GLU A N 1
ATOM 530 C CA . GLU A 1 68 ? -6.336 7.419 -9.916 1.00 56.72 68 GLU A CA 1
ATOM 531 C C . GLU A 1 68 ? -6.534 8.799 -9.279 1.00 56.72 68 GLU A C 1
ATOM 533 O O . GLU A 1 68 ? -7.467 8.994 -8.507 1.00 56.72 68 GLU A O 1
ATOM 538 N N . ILE A 1 69 ? -5.708 9.790 -9.625 1.00 55.66 69 ILE A N 1
ATOM 539 C CA . ILE A 1 69 ? -5.840 11.156 -9.098 1.00 55.66 69 ILE A CA 1
ATOM 540 C C . ILE A 1 69 ? -7.129 11.821 -9.605 1.00 55.66 69 ILE A C 1
ATOM 542 O O . ILE A 1 69 ? -7.838 12.460 -8.827 1.00 55.66 69 ILE A O 1
ATOM 546 N N . LEU A 1 70 ? -7.464 11.676 -10.891 1.00 48.31 70 LEU A N 1
ATOM 547 C CA . LEU A 1 70 ? -8.664 12.276 -11.484 1.00 48.31 70 LEU A CA 1
ATOM 548 C C . LEU A 1 70 ? -9.955 11.621 -10.983 1.00 48.31 70 LEU A C 1
ATOM 550 O O . LEU A 1 70 ? -10.903 12.334 -10.660 1.00 48.31 70 LEU A O 1
ATOM 554 N N . SER A 1 71 ? -9.992 10.292 -10.864 1.00 49.72 71 SER A N 1
ATOM 555 C CA . SER A 1 71 ? -11.148 9.579 -10.300 1.00 49.72 71 SER A CA 1
ATOM 556 C C . SER A 1 71 ? -11.384 9.929 -8.827 1.00 49.72 71 SER A C 1
ATOM 558 O O . SER A 1 71 ? -12.537 10.041 -8.410 1.00 49.72 71 SER A O 1
ATOM 560 N N . LYS A 1 72 ? -10.317 10.195 -8.060 1.00 51.28 72 LYS A N 1
ATOM 561 C CA . LYS A 1 72 ? -10.401 10.723 -6.689 1.00 51.28 72 LYS A CA 1
ATOM 562 C C . LYS A 1 72 ? -10.918 12.166 -6.650 1.00 51.28 72 LYS A C 1
ATOM 564 O O . LYS A 1 72 ? -11.778 12.481 -5.838 1.00 51.28 72 LYS A O 1
ATOM 569 N N . LYS A 1 73 ? -10.475 13.028 -7.574 1.00 46.88 73 LYS A N 1
ATOM 570 C CA . LYS A 1 73 ? -10.890 14.444 -7.637 1.00 46.88 73 LYS A CA 1
ATOM 571 C C . LYS A 1 73 ? -12.346 14.639 -8.084 1.00 46.88 73 LYS A C 1
ATOM 573 O O . LYS A 1 73 ? -13.010 15.561 -7.620 1.00 46.88 73 LYS A O 1
ATOM 578 N N . LEU A 1 74 ? -12.853 13.777 -8.971 1.00 46.91 74 LEU A N 1
ATOM 579 C CA . LEU A 1 74 ? -14.229 13.837 -9.488 1.00 46.91 74 LEU A CA 1
ATOM 580 C C . LEU A 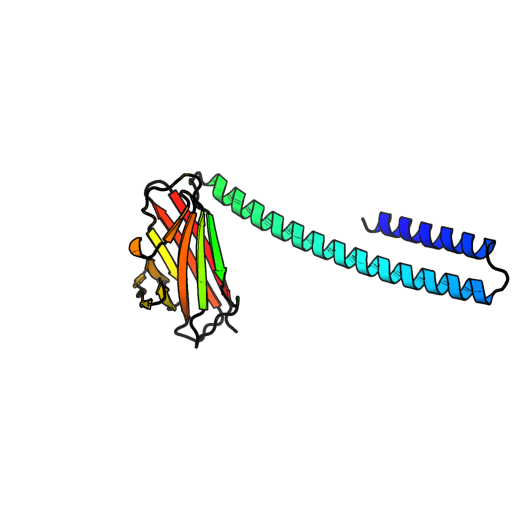1 74 ? -15.297 13.476 -8.442 1.00 46.91 74 LEU A C 1
ATOM 582 O O . LEU A 1 74 ? -16.457 13.832 -8.626 1.00 46.91 74 LEU A O 1
ATOM 586 N N . LYS A 1 75 ? -14.924 12.812 -7.340 1.00 49.28 75 LYS A N 1
ATOM 587 C CA . LYS A 1 75 ? -15.850 12.468 -6.250 1.00 49.28 75 LYS A CA 1
ATOM 588 C C . LYS A 1 75 ? -16.104 13.602 -5.250 1.00 49.28 75 LYS A C 1
ATOM 590 O O . LYS A 1 75 ? -16.923 13.425 -4.359 1.00 49.28 75 LYS A O 1
ATOM 595 N N . GLY A 1 76 ? -15.447 14.759 -5.383 1.00 42.59 76 GLY A N 1
ATOM 596 C CA . GLY A 1 76 ? -15.692 15.924 -4.517 1.00 42.59 76 GLY A CA 1
ATOM 597 C C . GLY A 1 76 ? -15.307 15.731 -3.044 1.00 42.59 76 GLY A C 1
ATOM 598 O O . GLY A 1 76 ? -15.564 16.610 -2.227 1.00 42.59 76 GLY A O 1
ATOM 599 N N . GLU A 1 77 ? -14.678 14.610 -2.695 1.00 53.00 77 GLU A N 1
ATOM 600 C CA . GLU A 1 77 ? -14.128 14.377 -1.367 1.00 53.00 77 GLU A CA 1
ATOM 601 C C . GLU A 1 77 ? -12.839 15.198 -1.230 1.00 53.00 77 GLU A C 1
ATOM 603 O O . GLU A 1 77 ? -11.983 15.190 -2.120 1.00 53.00 77 GLU A O 1
ATOM 608 N N . ASN A 1 78 ? -12.676 15.921 -0.119 1.00 54.47 78 ASN A N 1
ATOM 609 C CA . ASN A 1 78 ? -11.374 16.462 0.260 1.00 54.47 78 ASN A CA 1
ATOM 610 C C . ASN A 1 78 ? -10.481 15.274 0.633 1.00 54.47 78 ASN A C 1
ATOM 612 O O . ASN A 1 78 ? -10.386 14.875 1.795 1.00 54.47 78 ASN A O 1
ATOM 616 N N . THR A 1 79 ? -9.912 14.643 -0.397 1.00 60.91 79 THR A N 1
ATOM 617 C CA . THR A 1 79 ? -9.324 13.320 -0.253 1.00 60.91 79 THR A CA 1
ATOM 618 C C . THR A 1 79 ? -7.958 13.386 0.386 1.00 60.91 79 THR A C 1
ATOM 620 O O . THR A 1 79 ? -7.083 14.138 -0.050 1.00 60.91 79 THR A O 1
ATOM 623 N N . VAL A 1 80 ? -7.766 12.537 1.380 1.00 64.19 80 VAL A N 1
ATOM 624 C CA . VAL A 1 80 ? -6.474 12.309 2.009 1.00 64.19 80 VAL A CA 1
ATOM 625 C C . VAL A 1 80 ? -5.671 11.335 1.159 1.00 64.19 80 VAL A C 1
ATOM 627 O O . VAL A 1 80 ? -6.189 10.298 0.741 1.00 64.19 80 VAL A O 1
ATOM 630 N N . ASP A 1 81 ? -4.404 11.649 0.900 1.00 68.06 81 ASP A N 1
ATOM 631 C CA . ASP A 1 81 ? -3.521 10.733 0.186 1.00 68.06 81 ASP A CA 1
ATOM 632 C C . ASP A 1 81 ? -2.827 9.796 1.175 1.00 68.06 81 ASP A C 1
ATOM 634 O O . ASP A 1 81 ? -2.157 10.231 2.113 1.00 68.06 81 ASP A O 1
ATOM 638 N N . ILE A 1 82 ? -2.998 8.491 0.977 1.00 72.56 82 ILE A N 1
ATOM 639 C CA . ILE A 1 82 ? -2.410 7.455 1.823 1.00 72.56 82 ILE A CA 1
ATOM 640 C C . ILE A 1 82 ? -1.280 6.802 1.035 1.00 72.56 82 ILE A C 1
ATOM 642 O O . ILE A 1 82 ? -1.461 6.300 -0.073 1.00 72.56 82 ILE A O 1
ATOM 646 N N . THR A 1 83 ? -0.090 6.751 1.613 1.00 74.94 83 THR A N 1
ATOM 647 C CA . THR A 1 83 ? 1.056 6.045 1.044 1.00 74.94 83 THR A CA 1
ATOM 648 C C . THR A 1 83 ? 1.566 4.996 2.018 1.00 74.94 83 THR A C 1
ATOM 650 O O . THR A 1 83 ? 1.670 5.236 3.218 1.00 74.94 83 THR A O 1
ATOM 653 N N . VAL A 1 84 ? 1.874 3.810 1.496 1.00 73.88 84 VAL A N 1
ATOM 654 C CA . VAL A 1 84 ? 2.324 2.657 2.278 1.00 73.88 84 VAL A CA 1
ATOM 655 C C . VAL A 1 84 ? 3.735 2.311 1.832 1.00 73.88 84 VAL A C 1
ATOM 657 O O . VAL A 1 84 ? 3.958 2.034 0.656 1.00 73.88 84 VAL A O 1
ATOM 660 N N . PHE A 1 85 ? 4.681 2.336 2.768 1.00 74.25 85 PHE A N 1
ATOM 661 C CA . PHE A 1 85 ? 6.085 2.031 2.515 1.00 74.25 85 PHE A CA 1
ATOM 662 C C . PHE A 1 85 ? 6.530 0.807 3.323 1.00 74.25 85 PHE A C 1
ATOM 664 O O . PHE A 1 85 ? 6.517 0.862 4.556 1.00 74.25 85 PHE A O 1
ATOM 671 N N . PRO A 1 86 ? 6.971 -0.286 2.684 1.00 69.94 86 PRO A N 1
ATOM 672 C CA . PRO A 1 86 ? 7.644 -1.370 3.391 1.00 69.94 86 PRO A CA 1
ATOM 673 C C . PRO A 1 86 ? 9.024 -0.924 3.885 1.00 69.94 86 PRO A C 1
ATOM 675 O O . PRO A 1 86 ? 9.764 -0.258 3.165 1.00 69.94 86 PRO A O 1
ATOM 678 N N . LYS A 1 87 ? 9.395 -1.293 5.118 1.00 65.00 87 LYS A N 1
ATOM 679 C CA . LYS A 1 87 ? 10.660 -0.841 5.732 1.00 65.00 87 LYS A CA 1
ATOM 680 C C . LYS A 1 87 ? 11.896 -1.590 5.223 1.00 65.00 87 LYS A C 1
ATOM 682 O O . LYS A 1 87 ? 12.985 -1.025 5.230 1.00 65.00 87 LYS A O 1
ATOM 687 N N . LYS A 1 88 ? 11.761 -2.866 4.849 1.00 59.09 88 LYS A N 1
ATOM 688 C CA . LYS A 1 88 ? 12.907 -3.725 4.479 1.00 59.09 88 LYS A CA 1
ATOM 689 C C . LYS A 1 88 ? 12.689 -4.584 3.233 1.00 59.09 88 LYS A C 1
ATOM 691 O O . LYS A 1 88 ? 13.656 -4.853 2.536 1.00 59.09 88 LYS A O 1
ATOM 696 N N . SER A 1 89 ? 11.462 -5.018 2.953 1.00 56.59 89 SER A N 1
ATOM 697 C CA . SER A 1 89 ? 11.137 -5.824 1.772 1.00 56.59 89 SER A CA 1
ATOM 698 C C . SER A 1 89 ? 9.657 -5.673 1.425 1.00 56.59 89 SER A C 1
ATOM 700 O O . SER A 1 89 ? 8.828 -5.556 2.327 1.00 56.59 89 SER A O 1
ATOM 702 N N . THR A 1 90 ? 9.331 -5.671 0.132 1.00 55.78 90 THR A N 1
ATOM 703 C CA . THR A 1 90 ? 7.958 -5.803 -0.389 1.00 55.78 90 THR A CA 1
ATOM 704 C C . THR A 1 90 ? 7.425 -7.235 -0.278 1.00 55.78 90 THR A C 1
ATOM 706 O O . THR A 1 90 ? 6.260 -7.469 -0.585 1.00 55.78 90 THR A O 1
ATOM 709 N N . GLU A 1 91 ? 8.256 -8.192 0.143 1.00 58.75 91 GLU A N 1
ATOM 710 C CA . GLU A 1 91 ? 7.897 -9.602 0.285 1.00 58.75 91 GLU A CA 1
ATOM 711 C C . GLU A 1 91 ? 7.297 -9.864 1.674 1.00 58.75 91 GLU A C 1
ATOM 713 O O . GLU A 1 91 ? 7.910 -9.586 2.710 1.00 58.75 91 GLU A O 1
ATOM 718 N N . PHE A 1 92 ? 6.076 -10.397 1.695 1.00 61.47 92 PHE A N 1
ATOM 719 C CA . PHE A 1 92 ? 5.362 -10.758 2.915 1.00 61.47 92 PHE A CA 1
ATOM 720 C C . PHE A 1 92 ? 5.483 -12.259 3.161 1.00 61.47 92 PHE A C 1
ATOM 722 O O . PHE A 1 92 ? 5.360 -13.054 2.236 1.00 61.47 92 PHE A O 1
ATOM 729 N N . SER A 1 93 ? 5.725 -12.639 4.416 1.00 60.28 93 SER A N 1
ATOM 730 C CA . SER A 1 93 ? 5.880 -14.033 4.833 1.00 60.28 93 SER A CA 1
ATOM 731 C C . SER A 1 93 ? 4.894 -14.366 5.947 1.00 60.28 93 SER A C 1
ATOM 733 O O . SER A 1 93 ? 4.617 -13.543 6.818 1.00 60.28 93 SER A O 1
ATOM 735 N N . THR A 1 94 ? 4.411 -15.604 5.961 1.00 64.69 94 THR A N 1
ATOM 736 C CA . THR A 1 94 ? 3.567 -16.170 7.026 1.00 64.69 94 THR A CA 1
ATOM 737 C C . THR A 1 94 ? 4.285 -16.263 8.374 1.00 64.69 94 THR A C 1
ATOM 739 O O . THR A 1 94 ? 3.661 -16.174 9.431 1.00 64.69 94 THR A O 1
ATOM 742 N N . ASN A 1 95 ? 5.618 -16.354 8.374 1.00 64.00 95 ASN A N 1
ATOM 743 C CA . ASN A 1 95 ? 6.400 -16.602 9.587 1.00 64.00 95 ASN A CA 1
ATOM 744 C C . ASN A 1 95 ? 7.011 -15.350 10.224 1.00 64.00 95 ASN A C 1
ATOM 746 O O . ASN A 1 95 ? 7.545 -15.432 11.333 1.00 64.00 95 ASN A O 1
ATOM 750 N N . LYS A 1 96 ? 6.935 -14.185 9.573 1.00 73.38 96 LYS A N 1
ATOM 751 C CA . LYS A 1 96 ? 7.564 -12.949 10.059 1.00 73.38 96 LYS A CA 1
ATOM 752 C C . LYS A 1 96 ? 6.599 -11.777 9.991 1.00 73.38 96 LYS A C 1
ATOM 754 O O . LYS A 1 96 ? 5.749 -11.708 9.115 1.00 73.38 96 LYS A O 1
ATOM 759 N N . TYR A 1 97 ? 6.757 -10.848 10.928 1.00 75.69 97 TYR A N 1
ATOM 760 C CA . TYR A 1 97 ? 6.100 -9.554 10.829 1.00 75.69 97 TYR A CA 1
ATOM 761 C C . TYR A 1 97 ? 6.803 -8.721 9.759 1.00 75.69 97 TYR A C 1
ATOM 763 O O . TYR A 1 97 ? 8.012 -8.497 9.840 1.00 75.69 97 TYR A O 1
ATOM 771 N N . THR A 1 98 ? 6.042 -8.246 8.781 1.00 76.19 98 THR A N 1
ATOM 772 C CA . THR A 1 98 ? 6.508 -7.267 7.803 1.00 76.19 98 THR A CA 1
ATOM 773 C C . THR A 1 98 ? 6.170 -5.873 8.312 1.00 76.19 98 THR A C 1
ATOM 775 O O . THR A 1 98 ? 5.003 -5.526 8.498 1.00 76.19 98 THR A O 1
ATOM 778 N N . GLU A 1 99 ? 7.206 -5.074 8.562 1.00 78.69 99 GLU A N 1
ATOM 779 C CA . GLU A 1 99 ? 7.065 -3.690 9.010 1.00 78.69 99 GLU A CA 1
ATOM 780 C C . GLU A 1 99 ? 6.696 -2.768 7.841 1.00 78.69 99 GLU A C 1
ATOM 782 O O . GLU A 1 99 ? 7.417 -2.665 6.841 1.00 78.69 99 GLU A O 1
ATOM 787 N N . LEU A 1 100 ? 5.593 -2.048 8.011 1.00 78.25 100 LEU A N 1
ATOM 788 C CA . LEU A 1 100 ? 5.050 -1.064 7.093 1.00 78.25 100 LEU A CA 1
ATOM 789 C C . LEU A 1 100 ? 5.005 0.304 7.768 1.00 78.25 100 LEU A C 1
ATOM 791 O O . LEU A 1 100 ? 4.711 0.458 8.952 1.00 78.25 100 LEU A O 1
ATOM 795 N N . THR A 1 101 ? 5.290 1.329 6.985 1.00 80.00 101 THR A N 1
ATOM 796 C CA . THR A 1 101 ? 5.107 2.719 7.369 1.00 80.00 101 THR A CA 1
ATOM 797 C C . THR A 1 101 ? 3.975 3.293 6.542 1.00 80.00 101 THR A C 1
ATOM 799 O O . THR A 1 101 ? 4.089 3.425 5.326 1.00 80.00 101 THR A O 1
ATOM 802 N N . LEU A 1 102 ? 2.891 3.642 7.218 1.00 76.38 102 LEU A N 1
ATOM 803 C CA . LEU A 1 102 ? 1.793 4.398 6.652 1.00 76.38 102 LEU A CA 1
ATOM 804 C C . LEU A 1 102 ? 2.121 5.890 6.746 1.00 76.38 102 LEU A C 1
ATOM 806 O O . LEU A 1 102 ? 2.466 6.383 7.822 1.00 76.38 102 LEU A O 1
ATOM 810 N N . VAL A 1 103 ? 2.002 6.604 5.635 1.00 78.94 103 VAL A N 1
ATOM 811 C CA . VAL A 1 103 ? 2.086 8.064 5.574 1.00 78.94 103 VAL A CA 1
ATOM 812 C C . VAL A 1 103 ? 0.776 8.579 5.007 1.00 78.94 103 VAL A C 1
ATOM 814 O O . VAL A 1 103 ? 0.399 8.228 3.896 1.00 78.94 103 VAL A O 1
ATOM 817 N N . ILE A 1 104 ? 0.089 9.399 5.783 1.00 77.56 104 ILE A N 1
ATOM 818 C CA . ILE A 1 104 ? -1.175 10.031 5.430 1.00 77.56 104 ILE A CA 1
ATOM 819 C C . ILE A 1 104 ? -0.874 11.516 5.217 1.00 77.56 104 ILE A C 1
ATOM 821 O O . ILE A 1 104 ? -0.366 12.184 6.122 1.00 77.56 104 ILE A O 1
ATOM 825 N N . ASN A 1 105 ? -1.145 12.013 4.015 1.00 75.75 105 ASN A N 1
ATOM 826 C CA . ASN A 1 105 ? -0.942 13.398 3.614 1.00 75.75 105 ASN A CA 1
ATOM 827 C C . ASN A 1 105 ? -2.295 14.088 3.435 1.00 75.75 105 ASN A C 1
ATOM 829 O O . ASN A 1 105 ? -3.114 13.665 2.616 1.00 75.75 105 ASN A O 1
ATOM 833 N N . THR A 1 106 ? -2.524 15.150 4.200 1.00 70.75 106 THR A N 1
ATOM 834 C CA . THR A 1 106 ? -3.790 15.880 4.209 1.00 70.75 106 THR A CA 1
ATOM 835 C C . THR A 1 106 ? -3.677 17.210 3.460 1.00 70.75 106 THR A C 1
ATOM 837 O O . THR A 1 106 ? -2.649 17.888 3.533 1.00 70.75 106 THR A O 1
ATOM 840 N N . PRO A 1 107 ? -4.735 17.637 2.745 1.00 65.12 107 PRO A N 1
ATOM 841 C CA . PRO A 1 107 ? -4.715 18.898 1.997 1.00 65.12 107 PRO A CA 1
ATOM 842 C C . PRO A 1 107 ? -4.647 20.133 2.916 1.00 65.12 107 PRO A C 1
ATOM 844 O O . PRO A 1 107 ? -4.090 21.168 2.539 1.00 65.12 107 PRO A O 1
ATOM 847 N N . ILE A 1 108 ? -5.164 20.006 4.141 1.00 67.19 108 ILE A N 1
ATOM 848 C CA . ILE A 1 108 ? -5.169 21.029 5.193 1.00 67.19 108 ILE A CA 1
ATOM 849 C C . ILE A 1 108 ? -4.389 20.547 6.419 1.00 67.19 108 ILE A C 1
ATOM 851 O O . ILE A 1 108 ? -4.164 19.347 6.591 1.00 67.19 108 ILE A O 1
ATOM 855 N N . GLU A 1 109 ? -3.947 21.479 7.264 1.00 67.50 109 GLU A N 1
ATOM 856 C CA . GLU A 1 109 ? -3.373 21.113 8.561 1.00 67.50 109 GLU A CA 1
ATOM 857 C C . GLU A 1 109 ? -4.458 20.521 9.451 1.00 67.50 109 GLU A C 1
ATOM 859 O O . GLU A 1 109 ? -5.506 21.132 9.639 1.00 67.50 109 GLU A O 1
ATOM 864 N N . VAL A 1 110 ? -4.202 19.335 10.000 1.00 64.31 110 VAL A N 1
ATOM 865 C CA . VAL A 1 110 ? -5.186 18.633 10.826 1.00 64.31 110 VAL A CA 1
ATOM 866 C C . VAL A 1 110 ? -4.828 18.739 12.293 1.00 64.31 110 VAL A C 1
ATOM 868 O O . VAL A 1 110 ? -3.677 18.520 12.689 1.00 64.31 110 VAL A O 1
ATOM 871 N N . GLY A 1 111 ? -5.852 19.038 13.093 1.00 58.25 111 GLY A N 1
ATOM 872 C CA . GLY A 1 111 ? -5.786 19.232 14.534 1.00 58.25 111 GLY A CA 1
ATOM 873 C C . GLY A 1 111 ? -5.161 18.043 15.239 1.00 58.25 111 GLY A C 1
ATOM 874 O O . GLY A 1 111 ? -4.055 18.219 15.739 1.00 58.25 111 GLY A O 1
ATOM 875 N N . ASN A 1 112 ? -5.816 16.870 15.238 1.00 58.91 112 ASN A N 1
ATOM 876 C CA . ASN A 1 112 ? -5.230 15.612 15.729 1.00 58.91 112 ASN A CA 1
ATOM 877 C C . ASN A 1 112 ? -6.045 14.315 15.489 1.00 58.91 112 ASN A C 1
ATOM 879 O O . ASN A 1 112 ? -5.565 13.297 15.953 1.00 58.91 112 ASN A O 1
ATOM 883 N N . ASN A 1 113 ? -7.201 14.248 14.809 1.00 63.78 113 ASN A N 1
ATOM 884 C CA . ASN A 1 113 ? -8.116 13.094 14.976 1.00 63.78 113 ASN A CA 1
ATOM 885 C C . ASN A 1 113 ? -8.429 12.291 13.702 1.00 63.78 113 ASN A C 1
ATOM 887 O O . ASN A 1 113 ? -9.568 12.255 13.259 1.00 63.78 113 ASN A O 1
ATOM 891 N N . PHE A 1 114 ? -7.445 11.581 13.149 1.00 71.31 114 PHE A N 1
ATOM 892 C CA . PHE A 1 114 ? -7.748 10.582 12.120 1.00 71.31 114 PHE A CA 1
ATOM 893 C C . PHE A 1 114 ? -7.975 9.205 12.732 1.00 71.31 114 PHE A C 1
ATOM 895 O O . PHE A 1 114 ? -7.086 8.659 13.386 1.00 71.31 114 PHE A O 1
ATOM 902 N N . ASP A 1 115 ? -9.133 8.622 12.449 1.00 75.44 115 ASP A N 1
ATOM 903 C CA . ASP A 1 115 ? -9.367 7.203 12.667 1.00 75.44 115 ASP A CA 1
ATOM 904 C C . ASP A 1 115 ? -8.871 6.434 11.440 1.00 75.44 115 ASP A C 1
ATOM 906 O O . ASP A 1 115 ? -9.216 6.754 10.296 1.00 75.44 115 ASP A O 1
ATOM 910 N N . ILE A 1 116 ? -8.020 5.431 11.674 1.00 82.19 116 ILE A N 1
ATOM 911 C CA . ILE A 1 116 ? -7.513 4.561 10.613 1.00 82.19 116 ILE A CA 1
ATOM 912 C C . ILE A 1 116 ? -8.186 3.201 10.750 1.00 82.19 116 ILE A C 1
ATOM 914 O O . ILE A 1 116 ? -8.061 2.519 11.770 1.00 82.19 116 ILE A O 1
ATOM 918 N N . GLN A 1 117 ? -8.854 2.782 9.686 1.00 86.38 117 GLN A N 1
ATOM 919 C CA . GLN A 1 117 ? -9.412 1.451 9.536 1.00 86.38 117 GLN A CA 1
ATOM 920 C C . GLN A 1 117 ? -8.590 0.678 8.507 1.00 86.38 117 GLN A C 1
ATOM 922 O O . GLN A 1 117 ? -8.310 1.176 7.421 1.00 86.38 117 GLN A O 1
ATOM 927 N N . ILE A 1 118 ? -8.225 -0.558 8.833 1.00 85.50 118 ILE A N 1
ATOM 928 C CA . ILE A 1 118 ? -7.665 -1.510 7.875 1.00 85.50 118 ILE A CA 1
ATOM 929 C C . ILE A 1 118 ? -8.695 -2.608 7.666 1.00 85.50 118 ILE A C 1
ATOM 931 O O . ILE A 1 118 ? -9.165 -3.223 8.619 1.00 85.50 118 ILE A O 1
ATOM 935 N N . GLN A 1 119 ? -9.048 -2.857 6.417 1.00 85.62 119 GLN A N 1
ATOM 936 C CA . GLN A 1 119 ? -9.924 -3.931 6.002 1.00 85.62 119 GLN A CA 1
ATOM 937 C C . GLN A 1 119 ? -9.119 -4.955 5.209 1.00 85.62 119 GLN A C 1
ATOM 939 O O . GLN A 1 119 ? -8.315 -4.604 4.350 1.00 85.62 119 GLN A O 1
ATOM 944 N N . SER A 1 120 ? -9.340 -6.227 5.512 1.00 85.50 120 SER A N 1
ATOM 945 C CA . SER A 1 120 ? -8.659 -7.354 4.889 1.00 85.50 120 SER A CA 1
ATOM 946 C C . SER A 1 120 ? -9.676 -8.418 4.498 1.00 85.50 120 SER A C 1
ATOM 948 O O . SER A 1 120 ? -10.638 -8.668 5.224 1.00 85.50 120 SER A O 1
ATOM 950 N N . ASP A 1 121 ? -9.479 -9.065 3.357 1.00 84.44 121 ASP A N 1
ATOM 951 C CA . ASP A 1 121 ? -10.260 -10.240 2.960 1.00 84.44 121 ASP A CA 1
ATOM 952 C C . ASP A 1 121 ? -9.861 -11.509 3.736 1.00 84.44 121 ASP A C 1
ATOM 954 O O . ASP A 1 121 ? -10.617 -12.480 3.764 1.00 84.44 121 ASP A O 1
ATOM 958 N N . LYS A 1 122 ? -8.698 -11.491 4.400 1.00 84.25 122 LYS A N 1
ATOM 959 C CA . LYS A 1 122 ? -8.147 -12.592 5.207 1.00 84.25 122 LYS A CA 1
ATOM 960 C C . LYS A 1 122 ? -7.776 -12.150 6.617 1.00 84.25 122 LYS A C 1
ATOM 962 O O . LYS A 1 122 ? -7.502 -10.974 6.859 1.00 84.25 122 LYS A O 1
ATOM 967 N N . GLU A 1 123 ? -7.710 -13.100 7.542 1.00 83.62 123 GLU A N 1
ATOM 968 C CA . GLU A 1 123 ? -7.271 -12.815 8.905 1.00 83.62 123 GLU A CA 1
ATOM 969 C C . GLU A 1 123 ? -5.760 -12.563 8.961 1.00 83.62 123 GLU A C 1
ATOM 971 O O . GLU A 1 123 ? -4.944 -13.363 8.492 1.00 83.62 123 GLU A O 1
ATOM 976 N N . ILE A 1 124 ? -5.392 -11.433 9.557 1.00 85.00 124 ILE A N 1
ATOM 977 C CA . ILE A 1 124 ? -4.016 -11.014 9.808 1.00 85.00 124 ILE A CA 1
ATOM 978 C C . ILE A 1 124 ? -3.805 -10.691 11.290 1.00 85.00 124 ILE A C 1
ATOM 980 O O . ILE A 1 124 ? -4.701 -10.201 11.979 1.00 85.00 124 ILE A O 1
ATOM 984 N N . ASN A 1 125 ? -2.579 -10.900 11.756 1.00 84.88 125 ASN A N 1
ATOM 985 C CA . ASN A 1 125 ? -2.088 -10.360 13.015 1.00 84.88 125 ASN A CA 1
ATOM 986 C C . ASN A 1 125 ? -1.495 -8.978 12.747 1.00 84.88 125 ASN A C 1
ATOM 988 O O . ASN A 1 125 ? -0.444 -8.850 12.109 1.00 84.88 125 ASN A O 1
ATOM 992 N N . LEU A 1 126 ? -2.175 -7.943 13.235 1.00 85.00 126 LEU A N 1
ATOM 993 C CA . LEU A 1 126 ? -1.757 -6.555 13.094 1.00 85.00 126 LEU A CA 1
ATOM 994 C C . LEU A 1 126 ? -1.162 -6.052 14.409 1.00 85.00 126 LEU A C 1
ATOM 996 O O . LEU A 1 126 ? -1.814 -6.094 15.449 1.00 85.00 126 LEU A O 1
ATOM 1000 N N . LYS A 1 127 ? 0.057 -5.516 14.352 1.00 84.88 127 LYS A N 1
ATOM 1001 C CA . LYS A 1 127 ? 0.684 -4.778 15.450 1.00 84.88 127 LYS A CA 1
ATOM 1002 C C . LYS A 1 127 ? 0.913 -3.326 15.062 1.00 84.88 127 LYS A C 1
ATOM 1004 O O . LYS A 1 127 ? 1.316 -3.040 13.937 1.00 84.88 127 LYS A O 1
ATOM 1009 N N . VAL A 1 128 ? 0.702 -2.416 16.005 1.00 81.69 128 VAL A N 1
ATOM 1010 C CA . VAL A 1 128 ? 0.907 -0.974 15.824 1.00 81.69 128 VAL A CA 1
ATOM 1011 C C . VAL A 1 128 ? 1.831 -0.441 16.911 1.00 81.69 128 VAL A C 1
ATOM 1013 O O . VAL A 1 128 ? 1.768 -0.888 18.060 1.00 81.69 128 VAL A O 1
ATOM 1016 N N . ALA A 1 129 ? 2.704 0.501 16.546 1.00 71.00 129 ALA A N 1
ATOM 1017 C CA . ALA A 1 129 ? 3.707 1.068 17.452 1.00 71.00 129 ALA A CA 1
ATOM 1018 C C . ALA A 1 129 ? 4.528 -0.035 18.156 1.00 71.00 129 ALA A C 1
ATOM 1020 O O . ALA A 1 129 ? 4.641 -0.075 19.378 1.00 71.00 129 ALA A O 1
ATOM 1021 N N . GLU A 1 130 ? 5.040 -0.969 17.347 1.00 66.69 130 GLU A N 1
ATOM 1022 C CA . GLU A 1 130 ? 5.948 -2.071 17.710 1.00 66.69 130 GLU A CA 1
ATOM 1023 C C . GLU A 1 130 ? 5.353 -3.199 18.583 1.00 66.69 130 GLU A C 1
ATOM 1025 O O . GLU A 1 130 ? 5.751 -4.352 18.401 1.00 66.69 130 GLU A O 1
ATOM 1030 N N . PHE A 1 131 ? 4.347 -2.947 19.435 1.00 66.69 131 PHE A N 1
ATOM 1031 C CA . PHE A 1 131 ? 3.866 -3.961 20.395 1.00 66.69 131 PHE A CA 1
ATOM 1032 C C . PHE A 1 131 ? 2.349 -4.063 20.597 1.00 66.69 131 PHE A C 1
ATOM 1034 O O . PHE A 1 131 ? 1.898 -5.048 21.180 1.00 66.69 131 PHE A O 1
ATOM 1041 N N . ASN A 1 132 ? 1.541 -3.114 20.113 1.00 78.19 132 ASN A N 1
ATOM 1042 C CA . ASN A 1 132 ? 0.099 -3.141 20.370 1.00 78.19 132 ASN A CA 1
ATOM 1043 C C . ASN A 1 132 ? -0.616 -3.989 19.325 1.00 78.19 132 ASN A C 1
ATOM 1045 O O . ASN A 1 132 ? -0.757 -3.577 18.175 1.00 78.19 132 ASN A O 1
ATOM 1049 N N . GLU A 1 133 ? -1.048 -5.180 19.725 1.00 81.81 133 GLU A N 1
ATOM 1050 C CA . GLU A 1 133 ? -1.804 -6.080 18.863 1.00 81.81 133 GLU A CA 1
ATOM 1051 C C . GLU A 1 133 ? -3.255 -5.608 18.730 1.00 81.81 133 GLU A C 1
ATOM 1053 O O . GLU A 1 133 ? -3.958 -5.399 19.721 1.00 81.81 133 GLU A O 1
ATOM 1058 N N . ILE A 1 134 ? -3.700 -5.433 17.489 1.00 83.50 134 ILE A N 1
ATOM 1059 C CA . ILE A 1 134 ? -5.071 -5.060 17.159 1.00 83.50 134 ILE A CA 1
ATOM 1060 C C . ILE A 1 134 ? -5.780 -6.301 16.651 1.00 83.50 134 ILE A C 1
ATOM 1062 O O . ILE A 1 134 ? -5.397 -6.891 15.640 1.00 83.50 134 ILE A O 1
ATOM 1066 N N . LYS A 1 135 ? -6.845 -6.677 17.356 1.00 82.44 135 LYS A N 1
ATOM 1067 C CA . LYS A 1 135 ? -7.690 -7.800 16.965 1.00 82.44 135 LYS A CA 1
ATOM 1068 C C . LYS A 1 135 ? -8.622 -7.388 15.834 1.00 82.44 135 LYS A C 1
ATOM 1070 O O . LYS A 1 135 ? -9.244 -6.328 15.894 1.00 82.44 135 LYS A O 1
ATOM 1075 N N . GLY A 1 136 ? -8.713 -8.249 14.827 1.00 82.88 136 GLY A N 1
ATOM 1076 C CA . GLY A 1 136 ? -9.664 -8.096 13.737 1.00 82.88 136 GLY A CA 1
ATOM 1077 C C . GLY A 1 136 ? -11.079 -8.446 14.187 1.00 82.88 136 GLY A C 1
ATOM 1078 O O . GLY A 1 136 ? -11.280 -9.361 14.984 1.00 82.88 136 GLY A O 1
ATOM 1079 N N . ILE A 1 137 ? -12.062 -7.729 13.657 1.00 86.44 137 ILE A N 1
ATOM 1080 C CA . ILE A 1 137 ? -13.486 -8.024 13.805 1.00 86.44 137 ILE A CA 1
ATOM 1081 C C . ILE A 1 137 ? -13.987 -8.513 12.450 1.00 86.44 137 ILE A C 1
ATOM 1083 O O . ILE A 1 137 ? -13.874 -7.796 11.456 1.00 86.44 137 ILE A O 1
ATOM 1087 N N . LEU A 1 138 ? -14.540 -9.723 12.392 1.00 84.62 138 LEU A N 1
ATOM 1088 C CA . LEU A 1 138 ? -15.155 -10.229 11.169 1.00 84.62 138 LEU A CA 1
ATOM 1089 C C . LEU A 1 138 ? -16.514 -9.549 10.966 1.00 84.62 138 LEU A C 1
ATOM 1091 O O . LEU A 1 138 ? -17.432 -9.718 11.768 1.00 84.62 138 LEU A O 1
ATOM 1095 N N . HIS A 1 139 ? -16.647 -8.791 9.883 1.00 80.88 139 HIS A N 1
ATOM 1096 C CA . HIS A 1 139 ? -17.874 -8.095 9.524 1.00 80.88 139 HIS A CA 1
ATOM 1097 C C . HIS A 1 139 ? -18.110 -8.179 8.015 1.00 80.88 139 HIS A C 1
ATOM 1099 O O . HIS A 1 139 ? -17.220 -7.884 7.219 1.00 80.88 139 HIS A O 1
ATOM 1105 N N . ALA A 1 140 ? -19.315 -8.599 7.615 1.00 82.06 140 ALA A N 1
ATOM 1106 C CA . ALA A 1 140 ? -19.704 -8.751 6.208 1.00 82.06 140 ALA A CA 1
ATOM 1107 C C . ALA A 1 140 ? -18.690 -9.559 5.359 1.00 82.06 140 ALA A C 1
ATOM 1109 O O . ALA A 1 140 ? -18.415 -9.226 4.209 1.00 82.06 140 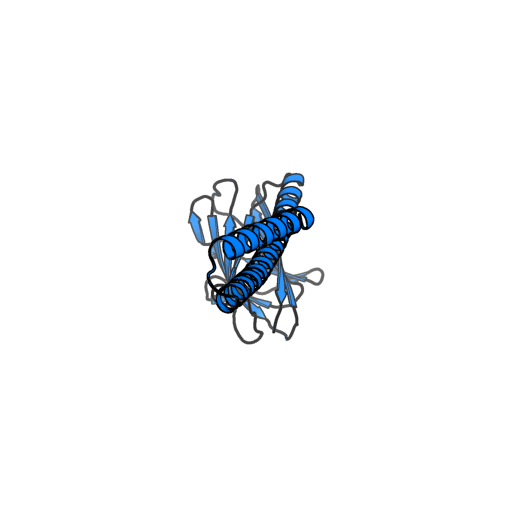ALA A O 1
ATOM 1110 N N . GLY A 1 141 ? -18.102 -10.611 5.942 1.00 75.94 141 GLY A N 1
ATOM 1111 C CA . GLY A 1 141 ? -17.131 -11.474 5.260 1.00 75.94 141 GLY A CA 1
ATOM 1112 C C . GLY A 1 141 ? -15.725 -10.884 5.100 1.00 75.94 141 GLY A C 1
ATOM 1113 O O . GLY A 1 141 ? -14.894 -11.515 4.454 1.00 75.94 141 GLY A O 1
ATOM 1114 N N . LYS A 1 142 ? -15.435 -9.713 5.685 1.00 84.44 142 LYS A N 1
ATOM 1115 C CA . LYS A 1 142 ? -14.087 -9.128 5.738 1.00 84.44 142 LYS A CA 1
ATOM 1116 C C . LYS A 1 142 ? -13.646 -8.886 7.181 1.00 84.44 142 LYS A C 1
ATOM 1118 O O . LYS A 1 142 ? -14.468 -8.648 8.062 1.00 84.44 142 LYS A O 1
ATOM 1123 N N . TYR A 1 143 ? -12.343 -8.923 7.422 1.00 84.62 143 TYR A N 1
ATOM 1124 C CA . TYR A 1 143 ? -11.748 -8.606 8.715 1.00 84.62 143 TYR A CA 1
ATOM 1125 C C . TYR A 1 143 ? -11.465 -7.107 8.804 1.00 84.62 143 TYR A C 1
ATOM 1127 O O . TYR A 1 143 ? -10.796 -6.546 7.938 1.00 84.62 143 TYR A O 1
ATOM 1135 N N . LEU A 1 144 ? -11.983 -6.461 9.847 1.00 85.88 144 LEU A N 1
ATOM 1136 C CA . LEU A 1 144 ? -11.823 -5.035 10.119 1.00 85.88 144 LEU A CA 1
ATOM 1137 C C . LEU A 1 144 ? -10.915 -4.819 11.328 1.00 85.88 144 LEU A C 1
ATOM 1139 O O . LEU A 1 144 ? -11.134 -5.405 12.386 1.00 85.88 144 LEU A O 1
ATOM 1143 N N . TYR A 1 145 ? -9.933 -3.939 11.187 1.00 87.06 145 TYR A N 1
ATOM 1144 C CA . TYR A 1 145 ? -8.977 -3.572 12.224 1.00 87.06 145 TYR A CA 1
ATOM 1145 C C . TYR A 1 145 ? -9.039 -2.064 12.440 1.00 87.06 145 TYR A C 1
ATOM 1147 O O . TYR A 1 145 ? -8.787 -1.290 11.517 1.00 87.06 145 TYR A O 1
ATOM 1155 N N . PHE A 1 146 ? -9.355 -1.645 13.662 1.00 84.94 146 PHE A N 1
ATOM 1156 C CA . PHE A 1 146 ? -9.504 -0.233 14.012 1.00 84.94 146 PHE A CA 1
ATOM 1157 C C . PHE A 1 146 ? -8.286 0.246 14.798 1.00 84.94 146 PHE A C 1
ATOM 1159 O O . PHE A 1 146 ? -8.027 -0.221 15.910 1.00 84.94 146 PHE A O 1
ATOM 1166 N N . ILE A 1 147 ? -7.536 1.183 14.223 1.00 82.88 147 ILE A N 1
ATOM 1167 C CA . ILE A 1 147 ? -6.362 1.789 14.845 1.00 82.88 147 ILE A CA 1
ATOM 1168 C C . ILE A 1 147 ? -6.790 3.108 15.472 1.00 82.88 147 ILE A C 1
ATOM 1170 O O . ILE A 1 147 ? -7.148 4.060 14.781 1.00 82.88 147 ILE A O 1
ATOM 1174 N N . LYS A 1 148 ? -6.719 3.161 16.801 1.00 72.38 148 LYS A N 1
ATOM 1175 C CA . LYS A 1 148 ? -7.008 4.378 17.559 1.00 72.38 148 LYS A CA 1
ATOM 1176 C C . LYS A 1 148 ? -5.913 5.424 17.355 1.00 72.38 148 LYS A C 1
ATOM 1178 O O . LYS A 1 148 ? -4.730 5.092 17.256 1.00 72.38 148 LYS A O 1
ATOM 1183 N N . ASN A 1 149 ? -6.319 6.686 17.428 1.00 67.69 149 ASN A N 1
ATOM 1184 C CA . ASN A 1 149 ? -5.472 7.864 17.256 1.00 67.69 149 ASN A CA 1
ATOM 1185 C C . ASN A 1 149 ? -4.172 7.862 18.092 1.00 67.69 149 ASN A C 1
ATOM 1187 O O . ASN A 1 149 ? -3.123 8.299 17.630 1.00 67.69 149 ASN A O 1
ATOM 1191 N N . ASN A 1 150 ? -4.189 7.281 19.295 1.00 68.25 150 ASN A N 1
ATOM 1192 C CA . ASN A 1 150 ? -3.030 7.252 20.201 1.00 68.25 150 ASN A CA 1
ATOM 1193 C C . ASN A 1 150 ? -1.778 6.559 19.619 1.00 68.25 150 ASN A C 1
ATOM 1195 O O . ASN A 1 150 ? -0.697 6.679 20.191 1.00 68.25 150 ASN A O 1
ATOM 1199 N N . TYR A 1 151 ? -1.912 5.835 18.506 1.00 69.50 151 TYR A N 1
ATOM 1200 C CA . TYR A 1 151 ? -0.811 5.160 17.819 1.00 69.50 151 TYR A CA 1
ATOM 1201 C C . TYR A 1 151 ? -0.327 5.881 16.547 1.00 69.50 151 TYR A C 1
ATOM 1203 O O . TYR A 1 151 ? 0.492 5.343 15.794 1.00 69.50 151 TYR A O 1
ATOM 1211 N N . ILE A 1 152 ? -0.840 7.084 16.278 1.00 70.38 152 ILE A N 1
ATOM 1212 C CA . ILE A 1 152 ? -0.508 7.893 15.105 1.00 70.38 152 ILE A CA 1
ATOM 1213 C C . ILE A 1 152 ? 0.461 8.996 15.532 1.00 70.38 152 ILE A C 1
ATOM 1215 O O . ILE A 1 152 ? 0.151 9.855 16.353 1.00 70.38 152 ILE A O 1
ATOM 1219 N N . HIS A 1 153 ? 1.660 8.995 14.951 1.00 68.75 153 HIS A N 1
ATOM 1220 C CA . HIS A 1 153 ? 2.655 10.025 15.215 1.00 68.75 153 HIS A CA 1
ATOM 1221 C C . HIS A 1 153 ? 2.524 11.153 14.192 1.00 68.75 153 HIS A C 1
ATOM 1223 O O . HIS A 1 153 ? 2.819 10.991 13.004 1.00 68.75 153 HIS A O 1
ATOM 1229 N N . LYS A 1 154 ? 2.122 12.334 14.663 1.00 64.25 154 LYS A N 1
ATOM 1230 C CA . LYS A 1 154 ? 2.144 13.562 13.868 1.00 64.25 154 LYS A CA 1
ATOM 1231 C C . LYS A 1 154 ? 3.589 14.009 13.681 1.00 64.25 154 LYS A C 1
ATOM 1233 O O . LYS A 1 154 ? 4.287 14.270 14.657 1.00 64.25 154 LYS A O 1
ATOM 1238 N N . LYS A 1 155 ? 4.055 14.081 12.430 1.00 57.78 155 LYS A N 1
ATOM 1239 C CA . LYS A 1 155 ? 5.408 14.583 12.142 1.00 57.78 155 LYS A CA 1
ATOM 1240 C C . LYS A 1 155 ? 5.415 16.077 11.841 1.00 57.78 155 LYS A C 1
ATOM 1242 O O . LYS A 1 155 ? 6.345 16.752 12.261 1.00 57.78 155 LYS A O 1
ATOM 1247 N N . MET A 1 156 ? 4.409 16.582 11.121 1.00 58.34 156 MET A N 1
ATOM 1248 C CA . MET A 1 156 ? 4.253 17.990 10.720 1.00 58.34 156 MET A CA 1
ATOM 1249 C C . MET A 1 156 ? 2.762 18.249 10.433 1.00 58.34 156 MET A C 1
ATOM 1251 O O . MET A 1 156 ? 2.056 17.296 10.131 1.00 58.34 156 MET A O 1
ATOM 1255 N N . GLY A 1 157 ? 2.263 19.490 10.513 1.00 63.38 157 GLY A N 1
ATOM 1256 C CA . GLY A 1 157 ? 0.821 19.831 10.502 1.00 63.38 157 GLY A CA 1
ATOM 1257 C C . GLY A 1 157 ? -0.076 19.109 9.477 1.00 63.38 157 GLY A C 1
ATOM 1258 O O . GLY A 1 157 ? -1.231 18.833 9.788 1.00 63.38 157 GLY A O 1
ATOM 1259 N N . LYS A 1 158 ? 0.464 18.751 8.303 1.00 68.12 158 LYS A N 1
ATOM 1260 C CA . LYS A 1 158 ? -0.238 18.076 7.189 1.00 68.12 158 LYS A CA 1
ATOM 1261 C C . LYS A 1 158 ? 0.107 16.589 6.999 1.00 68.12 158 LYS A C 1
ATOM 1263 O O . LYS A 1 158 ? -0.405 15.940 6.095 1.00 68.12 158 LYS A O 1
ATOM 1268 N N . TYR A 1 159 ? 1.021 16.055 7.810 1.00 73.44 159 TYR A N 1
ATOM 1269 C CA . TYR A 1 159 ? 1.578 14.713 7.645 1.00 73.44 159 TYR A CA 1
ATOM 1270 C C . TYR A 1 159 ? 1.427 13.890 8.919 1.00 73.44 159 TYR A C 1
ATOM 1272 O O . TYR A 1 159 ? 2.026 14.185 9.964 1.00 73.44 159 TYR A O 1
ATOM 1280 N N . LEU A 1 160 ? 0.695 12.790 8.790 1.00 75.62 160 LEU A N 1
ATOM 1281 C CA . LEU A 1 160 ? 0.522 11.794 9.835 1.00 75.62 160 LEU A CA 1
ATOM 1282 C C . LEU A 1 160 ? 1.278 10.526 9.442 1.00 75.62 160 LEU A C 1
ATOM 1284 O O . LEU A 1 160 ? 1.241 10.086 8.292 1.00 75.62 160 LEU A O 1
ATOM 1288 N N . LYS A 1 161 ? 2.000 9.947 10.400 1.00 78.69 161 LYS A N 1
ATOM 1289 C CA . LYS A 1 161 ? 2.794 8.739 10.196 1.00 78.69 161 LYS A CA 1
ATOM 1290 C C . LYS A 1 161 ? 2.365 7.672 11.191 1.00 78.69 161 LYS A C 1
ATOM 1292 O O . LYS A 1 161 ? 2.346 7.916 12.394 1.00 78.69 161 LYS A O 1
ATOM 1297 N N . CYS A 1 162 ? 2.089 6.472 10.701 1.00 78.69 162 CYS A N 1
ATOM 1298 C CA . CYS A 1 162 ? 1.795 5.318 11.541 1.00 78.69 162 CYS A CA 1
ATOM 1299 C C . CYS A 1 162 ? 2.733 4.159 11.190 1.00 78.69 162 CYS A C 1
ATOM 1301 O O . CYS A 1 162 ? 3.029 3.902 10.022 1.00 78.69 162 CYS A O 1
ATOM 1303 N N . HIS A 1 163 ? 3.234 3.481 12.219 1.00 80.75 163 HIS A N 1
ATOM 1304 C CA . HIS A 1 163 ? 4.087 2.308 12.082 1.00 80.75 163 HIS A CA 1
ATOM 1305 C C . HIS A 1 163 ? 3.268 1.053 12.360 1.00 80.75 163 HIS A C 1
ATOM 1307 O O . HIS A 1 163 ? 2.748 0.874 13.462 1.00 80.75 163 HIS A O 1
ATOM 1313 N N . LEU A 1 164 ? 3.174 0.201 11.345 1.00 84.00 164 LEU A N 1
ATOM 1314 C CA . LEU A 1 164 ? 2.393 -1.025 11.340 1.00 84.00 164 LEU A CA 1
ATOM 1315 C C . LEU A 1 164 ? 3.335 -2.211 11.160 1.00 84.00 164 LEU A C 1
ATOM 1317 O O . LEU A 1 164 ? 4.341 -2.121 10.462 1.00 84.00 164 LEU A O 1
ATOM 1321 N N . ALA A 1 165 ? 2.995 -3.344 11.747 1.00 82.50 165 ALA A N 1
ATOM 1322 C CA . ALA A 1 165 ? 3.653 -4.607 11.489 1.00 82.50 165 ALA A CA 1
ATOM 1323 C C . ALA A 1 165 ? 2.577 -5.663 11.251 1.00 82.50 165 ALA A C 1
ATOM 1325 O O . ALA A 1 165 ? 1.738 -5.911 12.116 1.00 82.50 165 ALA A O 1
ATOM 1326 N N . ILE A 1 166 ? 2.584 -6.258 10.061 1.00 81.31 166 ILE A N 1
ATOM 1327 C CA . ILE A 1 166 ? 1.564 -7.215 9.630 1.00 81.31 166 ILE A CA 1
ATOM 1328 C C . ILE A 1 166 ? 2.188 -8.599 9.566 1.00 81.31 166 ILE A C 1
ATOM 1330 O O . ILE A 1 166 ? 3.259 -8.773 8.985 1.00 81.31 166 ILE A O 1
ATOM 1334 N N . LYS A 1 167 ? 1.509 -9.585 10.147 1.00 80.81 167 LYS A N 1
ATOM 1335 C CA . LYS A 1 167 ? 1.823 -11.001 9.993 1.00 80.81 167 LYS A CA 1
ATOM 1336 C C . LYS A 1 167 ? 0.585 -11.745 9.505 1.00 80.81 167 LYS A C 1
ATOM 1338 O O . LYS A 1 167 ? -0.509 -11.568 10.028 1.00 80.81 167 LYS A O 1
ATOM 1343 N N . LEU A 1 168 ? 0.781 -12.609 8.525 1.00 75.69 168 LEU A N 1
ATOM 1344 C CA . LEU A 1 168 ? -0.236 -13.532 8.036 1.00 75.69 168 LEU A CA 1
ATOM 1345 C C . LEU A 1 168 ? -0.443 -14.703 8.998 1.00 75.69 168 LEU A C 1
ATOM 1347 O O . LEU A 1 168 ? 0.530 -15.256 9.509 1.00 75.69 168 LEU A O 1
ATOM 1351 N N . ILE A 1 169 ? -1.699 -15.094 9.216 1.00 74.12 169 ILE A N 1
ATOM 1352 C CA . ILE A 1 169 ? -2.036 -16.259 10.051 1.00 74.12 169 ILE A CA 1
ATOM 1353 C C . ILE A 1 169 ? -2.066 -17.553 9.222 1.00 74.12 169 ILE A C 1
ATOM 1355 O O . ILE A 1 169 ? -1.789 -18.623 9.755 1.00 74.12 169 ILE A O 1
ATOM 1359 N N . SER A 1 170 ? -2.351 -17.467 7.920 1.00 66.81 170 SER A N 1
ATOM 1360 C CA . SER A 1 170 ? -2.506 -18.630 7.039 1.00 66.81 170 SER A CA 1
ATOM 1361 C C . SER A 1 170 ? -1.691 -18.495 5.752 1.00 66.81 170 SER A C 1
ATOM 1363 O O . SER A 1 170 ? -1.361 -17.386 5.324 1.00 66.81 170 SER A O 1
ATOM 1365 N N . GLU A 1 171 ? -1.370 -19.636 5.140 1.00 65.88 171 GLU A N 1
ATOM 1366 C CA . GLU A 1 171 ? -0.767 -19.725 3.812 1.00 65.88 171 GLU A CA 1
ATOM 1367 C C . GLU A 1 171 ? -1.806 -19.317 2.767 1.00 65.88 171 GLU A C 1
ATOM 1369 O O . GLU A 1 171 ? -2.658 -20.087 2.319 1.00 65.88 171 GLU A O 1
ATOM 1374 N N . HIS A 1 172 ? -1.773 -18.041 2.417 1.00 65.62 172 HIS A N 1
ATOM 1375 C CA . HIS A 1 172 ? -2.520 -17.493 1.299 1.00 65.62 172 HIS A CA 1
ATOM 1376 C C . HIS A 1 172 ? -1.527 -17.010 0.249 1.00 65.62 172 HIS A C 1
ATOM 1378 O O . HIS A 1 172 ? -0.423 -16.614 0.596 1.00 65.62 172 HIS A O 1
ATOM 1384 N N . ASN A 1 173 ? -1.906 -17.048 -1.029 1.00 67.31 173 ASN A N 1
ATOM 1385 C CA . ASN A 1 173 ? -1.044 -16.562 -2.115 1.00 67.31 173 ASN A CA 1
ATOM 1386 C C . ASN A 1 173 ? -1.085 -15.032 -2.229 1.00 67.31 173 ASN A C 1
ATOM 1388 O O . ASN A 1 173 ? -0.141 -14.409 -2.714 1.00 67.31 173 ASN A O 1
ATOM 1392 N N . SER A 1 174 ? -2.181 -14.419 -1.780 1.00 73.06 174 SER A N 1
ATOM 1393 C CA . SER A 1 174 ? -2.331 -12.973 -1.718 1.00 73.06 174 SER A CA 1
ATOM 1394 C C . SER A 1 174 ? -3.339 -12.544 -0.650 1.00 73.06 174 SER A C 1
ATOM 1396 O O . SER A 1 174 ? -4.179 -13.335 -0.215 1.00 73.06 174 SER A O 1
ATOM 1398 N N . ILE A 1 175 ? -3.236 -11.284 -0.225 1.00 77.44 175 ILE A N 1
ATOM 1399 C CA . ILE A 1 175 ? -4.215 -10.591 0.623 1.00 77.44 175 ILE A CA 1
ATOM 1400 C C . ILE A 1 175 ? -4.559 -9.272 -0.046 1.00 77.44 175 ILE A C 1
ATOM 1402 O O . ILE A 1 175 ? -3.661 -8.561 -0.505 1.00 77.44 175 ILE A O 1
ATOM 1406 N N . ASN A 1 176 ? -5.833 -8.904 -0.039 1.00 80.50 176 ASN A N 1
ATOM 1407 C CA . ASN A 1 176 ? -6.244 -7.551 -0.367 1.00 80.50 176 ASN A CA 1
ATOM 1408 C C . ASN A 1 176 ? -6.389 -6.731 0.918 1.00 80.50 176 ASN A C 1
ATOM 1410 O O . ASN A 1 176 ? -7.240 -7.034 1.755 1.00 80.50 176 ASN A O 1
ATOM 1414 N N . LEU A 1 177 ? -5.565 -5.692 1.063 1.00 81.56 177 LEU A N 1
ATOM 1415 C CA . LEU A 1 177 ? -5.668 -4.738 2.159 1.00 81.56 177 LEU A CA 1
ATOM 1416 C C . LEU A 1 177 ? -6.217 -3.414 1.654 1.00 81.56 177 LEU A C 1
ATOM 1418 O O . LEU A 1 177 ? -5.671 -2.807 0.737 1.00 81.56 177 LEU A O 1
ATOM 1422 N N . GLU A 1 178 ? -7.256 -2.933 2.316 1.00 82.94 178 GLU A N 1
ATOM 1423 C CA . GLU A 1 178 ? -7.813 -1.605 2.123 1.00 82.94 178 GLU A CA 1
ATOM 1424 C C . GLU A 1 178 ? -7.598 -0.794 3.396 1.00 82.94 178 GLU A C 1
ATOM 1426 O O . GLU A 1 178 ? -8.027 -1.187 4.477 1.00 82.94 178 GLU A O 1
ATOM 1431 N N . ILE A 1 179 ? -6.881 0.319 3.283 1.00 83.88 179 ILE A N 1
ATOM 1432 C CA . ILE A 1 179 ? -6.637 1.232 4.395 1.00 83.88 179 ILE A CA 1
ATOM 1433 C C . ILE A 1 179 ? -7.456 2.483 4.165 1.00 83.88 179 ILE A C 1
ATOM 1435 O O . ILE A 1 179 ? -7.280 3.156 3.153 1.00 83.88 179 ILE A O 1
ATOM 1439 N N . THR A 1 180 ? -8.293 2.810 5.135 1.00 82.56 180 THR A N 1
ATOM 1440 C CA . THR A 1 180 ? -9.137 3.994 5.136 1.00 82.56 180 THR A CA 1
ATOM 1441 C C . THR A 1 180 ? -8.706 4.901 6.275 1.00 82.56 180 THR A C 1
ATOM 1443 O O . THR A 1 180 ? -8.543 4.449 7.406 1.00 82.56 180 THR A O 1
ATOM 1446 N N . ALA A 1 181 ? -8.504 6.177 5.974 1.00 80.31 181 ALA A N 1
ATOM 1447 C CA . ALA A 1 181 ? -8.271 7.227 6.951 1.00 80.31 181 ALA A CA 1
ATOM 1448 C C . ALA A 1 181 ? -9.419 8.230 6.855 1.00 80.31 181 ALA A C 1
ATOM 1450 O O . ALA A 1 181 ? -9.686 8.765 5.776 1.00 80.31 181 ALA A O 1
ATOM 1451 N N . SER A 1 182 ? -10.091 8.484 7.972 1.00 75.00 182 SER A N 1
ATOM 1452 C CA . SER A 1 182 ? -11.197 9.438 8.024 1.00 75.00 182 SER A CA 1
ATOM 1453 C C . SER A 1 182 ? -11.165 10.314 9.270 1.00 75.00 182 SER A C 1
ATOM 1455 O O . SER A 1 182 ? -10.823 9.847 10.354 1.00 75.00 182 SER A O 1
ATOM 1457 N N . ASP A 1 183 ? -11.577 11.561 9.085 1.00 73.31 183 ASP A N 1
ATOM 1458 C CA . ASP A 1 183 ? -11.973 12.533 10.105 1.00 73.31 183 ASP A CA 1
ATOM 1459 C C . ASP A 1 183 ? -13.321 13.152 9.659 1.00 73.31 183 ASP A C 1
ATOM 1461 O O . ASP A 1 183 ? -13.820 12.844 8.575 1.00 73.31 183 ASP A O 1
ATOM 1465 N N . GLN A 1 184 ? -13.925 14.028 10.462 1.00 66.88 184 GLN A N 1
ATOM 1466 C CA . GLN A 1 184 ? -15.221 14.669 10.200 1.00 66.88 184 GLN A CA 1
ATOM 1467 C C . GLN A 1 184 ? -15.293 15.388 8.840 1.00 66.88 184 GLN A C 1
ATOM 1469 O O . GLN A 1 184 ? -16.371 15.481 8.257 1.00 66.88 184 GLN A O 1
ATOM 1474 N N . GLU A 1 185 ? -14.161 15.878 8.328 1.00 63.06 185 GLU A N 1
ATOM 1475 C CA . GLU A 1 185 ? -14.089 16.694 7.105 1.00 63.06 185 GLU A CA 1
ATOM 1476 C C . GLU A 1 185 ? -13.303 16.043 5.958 1.00 63.06 185 GLU A C 1
ATOM 1478 O O . GLU A 1 185 ? -13.370 16.497 4.814 1.00 63.06 185 GLU A O 1
ATOM 1483 N N . LEU A 1 186 ? -12.519 15.006 6.256 1.00 70.12 186 LEU A N 1
ATOM 1484 C CA . LEU A 1 186 ? -11.519 14.454 5.350 1.00 70.12 186 LEU A CA 1
ATOM 1485 C C . LEU A 1 186 ? -11.636 12.936 5.300 1.00 70.12 186 LEU A C 1
ATOM 1487 O O . LEU A 1 186 ? -11.655 12.271 6.332 1.00 70.12 186 LEU A O 1
ATOM 1491 N N . HIS A 1 187 ? -11.649 12.379 4.095 1.00 73.88 187 HIS A N 1
ATOM 1492 C CA . HIS A 1 187 ? -11.746 10.940 3.879 1.00 73.88 187 HIS A CA 1
ATOM 1493 C C . 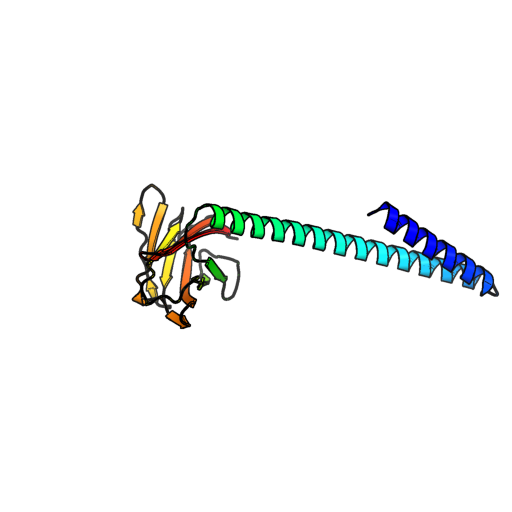HIS A 1 187 ? -10.733 10.496 2.831 1.00 73.88 187 HIS A C 1
ATOM 1495 O O . HIS A 1 187 ? -10.468 11.208 1.869 1.00 73.88 187 HIS A O 1
ATOM 1501 N N . GLY A 1 188 ? -10.144 9.322 2.991 1.00 71.81 188 GLY A N 1
ATOM 1502 C CA . GLY A 1 188 ? -9.294 8.732 1.969 1.00 71.81 188 GLY A CA 1
ATOM 1503 C C . GLY A 1 188 ? -9.189 7.234 2.157 1.00 71.81 188 GLY A C 1
ATOM 1504 O O . GLY A 1 188 ? -9.118 6.751 3.285 1.00 71.81 188 GLY A O 1
ATOM 1505 N N . SER A 1 189 ? -9.149 6.496 1.052 1.00 77.75 189 SER A N 1
ATOM 1506 C CA . SER A 1 189 ? -8.903 5.059 1.067 1.00 77.75 189 SER A CA 1
ATOM 1507 C C . SER A 1 189 ? -7.819 4.663 0.072 1.00 77.75 189 SER A C 1
ATOM 1509 O O . SER A 1 189 ? -7.588 5.313 -0.957 1.00 77.75 189 SER A O 1
ATOM 1511 N N . LYS A 1 190 ? -7.111 3.585 0.400 1.00 78.31 190 LYS A N 1
ATOM 1512 C CA . LYS A 1 190 ? -6.129 2.953 -0.470 1.00 78.31 190 LYS A CA 1
ATOM 1513 C C . LYS A 1 190 ? -6.194 1.447 -0.337 1.00 78.31 190 LYS A C 1
ATOM 1515 O O . LYS A 1 190 ? -5.846 0.896 0.704 1.00 78.31 190 LYS A O 1
ATOM 1520 N N . SER A 1 191 ? -6.569 0.799 -1.430 1.00 76.88 191 SER A N 1
ATOM 1521 C CA . SER A 1 191 ? -6.474 -0.645 -1.595 1.00 76.88 191 SER A CA 1
ATOM 1522 C C . SER A 1 191 ? -5.144 -1.031 -2.228 1.00 76.88 191 SER A C 1
ATOM 1524 O O . SER A 1 191 ? -4.691 -0.383 -3.173 1.00 76.88 191 SER A O 1
ATOM 1526 N N . PHE A 1 192 ? -4.535 -2.106 -1.754 1.00 74.50 192 PHE A N 1
ATOM 1527 C CA . PHE A 1 192 ? -3.387 -2.724 -2.397 1.00 74.50 192 PHE A CA 1
ATOM 1528 C C . PHE A 1 192 ? -3.374 -4.224 -2.124 1.00 74.50 192 PHE A C 1
ATOM 1530 O O . PHE A 1 192 ? -3.795 -4.700 -1.070 1.00 74.50 192 PHE A O 1
ATOM 1537 N N . ILE A 1 193 ? -2.863 -4.968 -3.100 1.00 75.31 193 ILE A N 1
ATOM 1538 C CA . ILE A 1 193 ? -2.736 -6.417 -3.014 1.00 75.31 193 ILE A CA 1
ATOM 1539 C C . ILE A 1 193 ? -1.319 -6.740 -2.562 1.00 75.31 193 ILE A C 1
ATOM 1541 O O . ILE A 1 193 ? -0.337 -6.293 -3.156 1.00 75.31 193 ILE A O 1
ATOM 1545 N N . ILE A 1 194 ? -1.225 -7.533 -1.507 1.00 71.12 194 ILE A N 1
ATOM 1546 C CA . ILE A 1 194 ? 0.012 -8.144 -1.052 1.00 71.12 194 ILE A CA 1
ATOM 1547 C C . ILE A 1 194 ? 0.090 -9.532 -1.671 1.00 71.12 194 ILE A C 1
ATOM 1549 O O . ILE A 1 194 ? -0.787 -10.351 -1.422 1.00 71.12 194 ILE A O 1
ATOM 1553 N N . ASN A 1 195 ? 1.148 -9.805 -2.433 1.00 68.81 195 ASN A N 1
ATOM 1554 C CA . ASN A 1 195 ? 1.462 -11.154 -2.901 1.00 68.81 195 ASN A CA 1
ATOM 1555 C C . ASN A 1 195 ? 2.441 -11.827 -1.935 1.00 68.81 195 ASN A C 1
ATOM 1557 O O . ASN A 1 195 ? 3.377 -11.191 -1.443 1.00 68.81 195 ASN A O 1
ATOM 1561 N N . ILE A 1 196 ? 2.215 -13.109 -1.681 1.00 66.12 196 ILE A N 1
ATOM 1562 C CA . ILE A 1 196 ? 2.971 -13.931 -0.736 1.00 66.12 196 ILE A CA 1
ATOM 1563 C C . ILE A 1 196 ? 3.739 -14.967 -1.557 1.00 66.12 196 ILE A C 1
ATOM 1565 O O . ILE A 1 196 ? 3.190 -15.545 -2.496 1.00 66.12 196 ILE A O 1
ATOM 1569 N N . LYS A 1 197 ? 5.023 -15.137 -1.242 1.00 59.78 197 LYS A N 1
ATOM 1570 C CA . LYS A 1 197 ? 5.905 -16.138 -1.851 1.00 59.78 197 LYS A CA 1
ATOM 1571 C C . LYS A 1 197 ? 6.209 -17.251 -0.865 1.00 59.78 197 LYS A C 1
ATOM 1573 O O . LYS A 1 197 ? 6.365 -16.929 0.336 1.00 59.78 197 LYS A O 1
#

pLDDT: mean 70.63, std 10.0, range [42.59, 87.06]

Sequence (197 aa):
MQFLNAVIQFLIIFGTALLGLFLGEGNTYLVIMISVIILEAVIIAYLINKITKIKEEMLSTRETFTSEILSKKLKGENTVDITVFPKKSTEFSTNKYTELTLVINTPIEVGNNFDIQIQSDKEINLKVAEFNEIKGILHAGKYLYFIKNNYIHKKMGKYLKCHLAIKLISEHNSINLEITASDQELHGSKSFIINIK

Secondary structure (DSSP, 8-state):
-HHHHHHHHHHHHHHHHHHHHHH-SSHHHHHHHHHHHHHHHHHHHHHHHHHHHHHHHHHHHHHHHHHHHHHHHTTT--BPEEEEEESS-S-B-TTSPEEEEEEEE-SS---S--EEEEEESS-EEEEETTTEEEPPEEETTEEEEEE-GGGEEEEETTEEEEEEEEEESS--SEEEEEEEEE-SS-EEEEEEEEEB-

Organism: NCBI:txid1004261